Protein AF-A0A927GKN3-F1 (afdb_monomer)

Organism: NCBI:txid2771359

pLDDT: mean 89.86, std 7.92, range [50.91, 98.19]

Nearest PDB structures (foldseek):
  4u3q-assembly1_B  TM=7.555E-01  e=1.073E+00  Treponema pallidum subsp. pallidum str. Nichols
  7b1z-assembly2_B  TM=2.611E-01  e=2.188E+00  Prescottella equi
  1vrt-assembly1_A  TM=1.573E-01  e=4.147E-01  Human immunodeficiency virus 1
  2hnd-assembly1_A  TM=1.585E-01  e=1.011E+00  Human immunodeficiency virus 1
  3t19-assembly1_A  TM=1.725E-01  e=2.188E+00  HIV-1 M:B_HXB2R

Secondary structure (DSSP, 8-state):
---SEEEEEESSS---HHHHHHHHHH-TTEEE-TTTSSEEEE-SSHHHHHHHHHHHHH-TTSPPSEEEEEEETTEEEEEEE--HHHHHHHHHHHHHHHHHS-EEEEETTEEEEE-S-GGGGS-TTPPPGGG-PSPTTSPPSSSS-EEEEEEESSS-EEEEEEETTSEEEEEETTEEEEEEE-HHHHHHHHHHHHT--TT-TTS-SS--TTTEEEEEEEETTEEEEEEEESSS--TTTHHHHHHHHHHHHHHHT--TT---TTEEEEEEE-

Radius of gyration: 21.36 Å; Cα contacts (8 Å, |Δi|>4): 485; chains: 1; bounding box: 48×39×57 Å

Solvent-accessible surface area (backbone atoms only — not comparable to full-atom values): 14897 Å² total; per-residue (Å²): 81,81,56,52,33,39,39,36,26,56,75,70,78,64,48,61,48,67,60,54,49,54,53,49,73,66,37,74,22,38,46,68,37,91,83,82,66,60,34,33,39,38,30,56,20,46,65,51,26,56,50,40,53,50,51,32,70,77,38,76,93,51,81,61,79,18,25,39,38,35,67,40,55,69,33,38,40,37,38,42,56,54,59,59,59,22,45,22,52,50,47,52,52,48,43,52,52,54,74,75,46,58,35,29,36,28,48,73,86,41,77,73,46,70,63,89,55,63,70,72,61,40,53,88,84,53,59,60,58,90,70,46,56,67,69,78,91,51,77,80,62,80,68,65,44,39,36,38,41,38,37,47,66,91,90,41,54,33,42,41,35,42,35,71,88,26,43,36,38,41,37,42,92,86,48,37,38,35,37,32,41,26,76,68,40,37,53,54,47,54,55,36,60,70,57,52,58,64,82,45,85,74,55,46,95,74,44,54,74,81,44,29,33,44,37,40,40,38,35,65,91,48,72,48,54,40,49,34,27,69,89,73,45,48,81,60,48,41,64,47,49,57,51,49,52,54,47,52,56,48,58,75,69,57,55,96,91,64,88,49,90,51,45,75,43,85,42,79,57,131

Structure (mmCIF, N/CA/C/O backbone):
data_AF-A0A927GKN3-F1
#
_entry.id   AF-A0A927GKN3-F1
#
loop_
_atom_site.group_PDB
_atom_site.id
_atom_site.type_symbol
_atom_site.label_atom_id
_atom_site.label_alt_id
_atom_site.label_comp_id
_atom_site.label_asym_id
_atom_site.label_entity_id
_atom_site.label_seq_id
_atom_site.pdbx_PDB_ins_code
_atom_site.Cartn_x
_atom_site.Cartn_y
_atom_site.Cartn_z
_atom_site.occupancy
_atom_site.B_iso_or_equiv
_atom_site.auth_seq_id
_atom_site.auth_comp_id
_atom_site.auth_asym_id
_atom_site.auth_atom_id
_atom_site.pdbx_PDB_model_num
ATOM 1 N N . MET A 1 1 ? -4.814 18.793 14.146 1.00 50.91 1 MET A N 1
ATOM 2 C CA . MET A 1 1 ? -3.981 18.067 15.125 1.00 50.91 1 MET A CA 1
ATOM 3 C C . MET A 1 1 ? -3.767 16.690 14.528 1.00 50.91 1 MET A C 1
ATOM 5 O O . MET A 1 1 ? -4.721 16.179 13.964 1.00 50.91 1 MET A O 1
ATOM 9 N N . LEU A 1 2 ? -2.540 16.178 14.522 1.00 64.25 2 LEU A N 1
ATOM 10 C CA . LEU A 1 2 ? -2.226 14.815 14.087 1.00 64.25 2 LEU A CA 1
ATOM 11 C C . LEU A 1 2 ? -1.935 14.063 15.383 1.00 64.25 2 LEU A C 1
ATOM 13 O O . LEU A 1 2 ? -1.027 14.482 16.095 1.00 64.25 2 LEU A O 1
ATOM 17 N N . PHE A 1 3 ? -2.783 13.105 15.756 1.00 78.50 3 PHE A N 1
ATOM 18 C CA . PHE A 1 3 ? -2.564 12.323 16.971 1.00 78.50 3 PHE A CA 1
ATOM 19 C C . PHE A 1 3 ? -1.599 11.185 16.664 1.00 78.50 3 PHE A C 1
ATOM 21 O O . PHE A 1 3 ? -1.699 10.565 15.607 1.00 78.50 3 PHE A O 1
ATOM 28 N N . GLU A 1 4 ? -0.691 10.891 17.587 1.00 87.00 4 GLU A N 1
ATOM 29 C CA . GLU A 1 4 ? 0.089 9.651 17.536 1.00 87.00 4 GLU A CA 1
ATOM 30 C C . GLU A 1 4 ? -0.700 8.526 18.207 1.00 87.00 4 GLU A C 1
ATOM 32 O O . GLU A 1 4 ? -0.645 7.371 17.788 1.00 87.00 4 GLU A O 1
ATOM 37 N N . THR A 1 5 ? -1.466 8.867 19.248 1.00 94.06 5 THR A N 1
ATOM 38 C CA . THR A 1 5 ? -2.266 7.931 20.033 1.00 94.06 5 THR A CA 1
ATOM 39 C C . THR A 1 5 ? -3.656 8.489 20.330 1.00 94.06 5 THR A C 1
ATOM 41 O O . THR A 1 5 ? -3.813 9.602 20.832 1.00 94.06 5 THR A O 1
ATOM 44 N N . LEU A 1 6 ? -4.680 7.671 20.107 1.00 95.75 6 LEU A N 1
ATOM 45 C CA . LEU A 1 6 ? -6.070 7.950 20.439 1.00 95.75 6 LEU A CA 1
ATOM 46 C C . LEU A 1 6 ? -6.652 6.776 21.231 1.00 95.75 6 LEU A C 1
ATOM 48 O O . LEU A 1 6 ? -6.590 5.626 20.807 1.00 95.75 6 LEU A O 1
ATOM 52 N N . ILE A 1 7 ? -7.243 7.071 22.385 1.00 97.88 7 ILE A N 1
ATOM 53 C CA . ILE A 1 7 ? -7.996 6.101 23.182 1.00 97.88 7 ILE A CA 1
ATOM 54 C C . ILE A 1 7 ? -9.454 6.533 23.206 1.00 97.88 7 ILE A C 1
ATOM 56 O O . ILE A 1 7 ? -9.772 7.622 23.687 1.00 97.88 7 ILE A O 1
ATOM 60 N N . LEU A 1 8 ? -10.330 5.659 22.727 1.00 97.50 8 LEU A N 1
ATOM 61 C CA . LEU A 1 8 ? -11.773 5.840 22.707 1.00 97.50 8 LEU A CA 1
ATOM 62 C C . LEU A 1 8 ? -12.412 4.947 23.762 1.00 97.50 8 LEU A C 1
ATOM 64 O O . LEU A 1 8 ? -12.210 3.738 23.755 1.00 97.50 8 LEU A O 1
ATOM 68 N N . ARG A 1 9 ? -13.201 5.530 24.661 1.00 98.19 9 ARG A N 1
ATOM 69 C CA . ARG A 1 9 ? -13.993 4.789 25.651 1.00 98.19 9 ARG A CA 1
ATOM 70 C C . ARG A 1 9 ? -15.476 5.045 25.426 1.00 98.19 9 ARG A C 1
ATOM 72 O O . ARG A 1 9 ? -15.835 6.206 25.220 1.00 98.19 9 ARG A O 1
ATOM 79 N N . PRO A 1 10 ? -16.344 4.026 25.477 1.00 97.25 10 PRO A N 1
ATOM 80 C CA . PRO A 1 10 ? -17.777 4.259 25.390 1.00 97.25 10 PRO A CA 1
ATOM 81 C C . PRO A 1 10 ? -18.225 5.133 26.569 1.00 97.25 10 PRO A C 1
ATOM 83 O O . PRO A 1 10 ? -17.716 5.024 27.686 1.00 97.25 10 PRO A O 1
ATOM 86 N N . GLN A 1 11 ? -19.179 6.033 26.333 1.00 96.56 11 GLN A N 1
ATOM 87 C CA . GLN A 1 11 ? -19.739 6.872 27.395 1.00 96.56 11 GLN A CA 1
ATOM 88 C C . GLN A 1 11 ? -20.457 6.025 28.459 1.00 96.56 11 GLN A C 1
ATOM 90 O O . GLN A 1 11 ? -20.523 6.411 29.628 1.00 96.56 11 GLN A O 1
ATOM 95 N N . SER A 1 12 ? -21.018 4.889 28.048 1.00 93.75 12 SER A N 1
ATOM 96 C CA . SER A 1 12 ? -21.710 3.945 28.917 1.00 93.75 12 SER A CA 1
ATOM 97 C C . SER A 1 12 ? -21.564 2.522 28.397 1.00 93.75 12 SER A C 1
ATOM 99 O O . SER A 1 12 ? -21.710 2.308 27.200 1.00 93.75 12 SER A O 1
ATOM 101 N N . GLY A 1 13 ? -21.396 1.562 29.307 1.00 93.81 13 GLY A N 1
ATOM 102 C CA . GLY A 1 13 ? -21.270 0.147 28.957 1.00 93.81 13 GLY A CA 1
ATOM 103 C C . GLY A 1 13 ? -19.848 -0.250 28.567 1.00 93.81 13 GLY A C 1
ATOM 104 O O . GLY A 1 13 ? -18.906 0.511 28.783 1.00 93.81 13 GLY A O 1
ATOM 105 N N . ASP A 1 14 ? -19.739 -1.454 28.019 1.00 96.75 14 ASP A N 1
ATOM 106 C CA . ASP A 1 14 ? -18.504 -2.022 27.486 1.00 96.75 14 ASP A CA 1
ATOM 107 C C . ASP A 1 14 ? -18.524 -1.930 25.954 1.00 96.75 14 ASP A C 1
ATOM 109 O O . ASP A 1 14 ? -19.586 -1.861 25.329 1.00 96.75 14 ASP A O 1
ATOM 113 N N . VAL A 1 15 ? -17.345 -1.950 25.345 1.00 96.94 15 VAL A N 1
ATOM 114 C CA . VAL A 1 15 ? -17.169 -2.064 23.899 1.00 96.94 15 VAL A CA 1
ATOM 115 C C . VAL A 1 15 ? -17.705 -3.417 23.435 1.00 96.94 15 VAL A C 1
ATOM 117 O O . VAL A 1 15 ? -17.313 -4.466 23.953 1.00 96.94 15 VAL A O 1
ATOM 120 N N . ASP A 1 16 ? -18.547 -3.408 22.402 1.00 97.06 16 ASP A N 1
ATOM 121 C CA . ASP A 1 16 ? -18.911 -4.621 21.671 1.00 97.06 16 ASP A CA 1
ATOM 122 C C . ASP A 1 16 ? -17.725 -5.070 20.800 1.00 97.06 16 ASP A C 1
ATOM 124 O O . ASP A 1 16 ? -17.616 -4.745 19.615 1.00 97.06 16 ASP A O 1
ATOM 128 N N . VAL A 1 17 ? -16.780 -5.774 21.432 1.00 97.06 17 VAL A N 1
ATOM 129 C CA . VAL A 1 17 ? -15.529 -6.219 20.800 1.00 97.06 17 VAL A CA 1
ATOM 130 C C . VAL A 1 17 ? -15.809 -7.077 19.569 1.00 97.06 17 VAL A C 1
ATOM 132 O O . VAL A 1 17 ? -15.105 -6.949 18.570 1.00 97.06 17 VAL A O 1
ATOM 135 N N . GLU A 1 18 ? -16.833 -7.931 19.618 1.00 96.75 18 GLU A N 1
ATOM 136 C CA . GLU A 1 18 ? -17.197 -8.804 18.501 1.00 96.75 18 GLU A CA 1
ATOM 137 C C . GLU A 1 18 ? -17.693 -7.983 17.310 1.00 96.75 18 GLU A C 1
ATOM 139 O O . GLU A 1 18 ? -17.237 -8.200 16.188 1.00 96.75 18 GLU A O 1
ATOM 144 N N . HIS A 1 19 ? -18.553 -6.990 17.548 1.00 97.12 19 HIS A N 1
ATOM 145 C CA . HIS A 1 19 ? -19.060 -6.123 16.490 1.00 97.12 19 HIS A CA 1
ATOM 146 C C . HIS A 1 19 ? -17.957 -5.286 15.830 1.00 97.12 19 HIS A C 1
ATOM 148 O O . HIS A 1 19 ? -17.883 -5.222 14.601 1.00 97.12 19 HIS A O 1
ATOM 154 N N . VAL A 1 20 ? -17.068 -4.687 16.629 1.00 97.81 20 VAL A N 1
ATOM 155 C CA . VAL A 1 20 ? -15.927 -3.909 16.117 1.00 97.81 20 VAL A CA 1
ATOM 156 C C . VAL A 1 20 ? -14.962 -4.805 15.338 1.00 97.81 20 VAL A C 1
ATOM 158 O O . VAL A 1 20 ? -14.555 -4.450 14.233 1.00 97.81 20 VAL A O 1
ATOM 161 N N . SER A 1 21 ? -14.643 -5.989 15.868 1.00 97.31 21 SER A N 1
ATOM 162 C CA . SER A 1 21 ? -13.763 -6.956 15.196 1.00 97.31 21 SER A CA 1
ATOM 163 C C . SER A 1 21 ? -14.356 -7.430 13.870 1.00 97.31 21 SER A C 1
ATOM 165 O O . SER A 1 21 ? -13.651 -7.472 12.869 1.00 97.31 21 SER A O 1
ATOM 167 N N . ALA A 1 22 ? -15.659 -7.727 13.832 1.00 97.62 22 ALA A N 1
ATOM 168 C CA . ALA A 1 22 ? -16.340 -8.161 12.617 1.00 97.62 22 ALA A CA 1
ATOM 169 C C . ALA A 1 22 ? -16.347 -7.079 11.527 1.00 97.62 22 ALA A C 1
ATOM 171 O O . ALA A 1 22 ? -16.240 -7.403 10.345 1.00 97.62 22 ALA A O 1
ATOM 172 N N . TRP A 1 23 ? -16.461 -5.802 11.908 1.00 97.88 23 TRP A N 1
ATOM 173 C CA . TRP A 1 23 ? -16.333 -4.698 10.961 1.00 97.88 23 TRP A CA 1
ATOM 174 C C . TRP A 1 23 ? -14.909 -4.600 10.407 1.00 97.88 23 TRP A C 1
ATOM 176 O O . TRP A 1 23 ? -14.745 -4.547 9.191 1.00 97.88 23 TRP A O 1
ATOM 186 N N . LEU A 1 24 ? -13.892 -4.652 11.276 1.00 97.94 24 LEU A N 1
ATOM 187 C CA . LEU A 1 24 ? -12.483 -4.616 10.871 1.00 97.94 24 LEU A CA 1
ATOM 188 C C . LEU A 1 24 ? -12.123 -5.793 9.952 1.00 97.94 24 LEU A C 1
ATOM 190 O O . LEU A 1 24 ? -11.492 -5.589 8.920 1.00 97.94 24 LEU A O 1
ATOM 194 N N . ASP A 1 25 ? -12.576 -7.005 10.274 1.00 96.62 25 ASP A N 1
ATOM 195 C CA . ASP A 1 25 ? -12.334 -8.214 9.474 1.00 96.62 25 ASP A CA 1
ATOM 196 C C . ASP A 1 25 ? -13.017 -8.172 8.093 1.00 96.62 25 ASP A C 1
ATOM 198 O O . ASP A 1 25 ? -12.614 -8.894 7.180 1.00 96.62 25 ASP A O 1
ATOM 202 N N . ALA A 1 26 ? -14.051 -7.342 7.918 1.00 96.19 26 ALA A N 1
ATOM 203 C CA . ALA A 1 26 ? -14.750 -7.180 6.645 1.00 96.19 26 ALA A CA 1
ATOM 204 C C . ALA A 1 26 ? -14.072 -6.176 5.696 1.00 96.19 26 ALA A C 1
ATOM 206 O O . ALA A 1 26 ? -14.433 -6.118 4.515 1.00 96.19 26 ALA A O 1
ATOM 207 N N . LEU A 1 27 ? -13.118 -5.375 6.179 1.00 95.44 27 LEU A N 1
ATOM 208 C CA . LEU A 1 27 ? -12.450 -4.366 5.364 1.00 95.44 27 LEU A CA 1
ATOM 209 C C . LEU A 1 27 ? -11.365 -4.993 4.475 1.00 95.44 27 LEU A C 1
ATOM 211 O O . LEU A 1 27 ? -10.480 -5.683 4.978 1.00 95.44 27 LEU A O 1
ATOM 215 N N . PRO A 1 28 ? -11.338 -4.696 3.162 1.00 92.06 28 PRO A N 1
ATOM 216 C CA . PRO A 1 28 ? -10.348 -5.276 2.252 1.00 92.06 28 PRO A CA 1
ATOM 217 C C . PRO A 1 28 ? -8.930 -4.716 2.451 1.00 92.06 28 PRO A C 1
ATOM 219 O O . PRO A 1 28 ? -7.979 -5.260 1.903 1.00 92.06 28 PRO A O 1
ATOM 222 N N . TYR A 1 29 ? -8.785 -3.632 3.212 1.00 93.69 29 TYR A N 1
ATOM 223 C CA . TYR A 1 29 ? -7.521 -2.958 3.518 1.00 93.69 29 TYR A CA 1
ATOM 224 C C . TYR A 1 29 ? -7.105 -3.110 4.991 1.00 93.69 29 TYR A C 1
ATOM 226 O O . TYR A 1 29 ? -6.187 -2.428 5.448 1.00 93.69 29 TYR A O 1
ATOM 234 N N . ALA A 1 30 ? -7.758 -4.008 5.734 1.00 96.69 30 ALA A N 1
ATOM 235 C CA . ALA A 1 30 ? -7.388 -4.344 7.100 1.00 96.69 30 ALA A CA 1
ATOM 236 C C . ALA A 1 30 ? -6.859 -5.780 7.200 1.00 96.69 30 ALA A C 1
ATOM 238 O O . ALA A 1 30 ? -7.315 -6.680 6.496 1.00 96.69 30 ALA A O 1
ATOM 239 N N . PHE A 1 31 ? -5.926 -6.018 8.121 1.00 95.94 31 PHE A N 1
ATOM 240 C CA . PHE A 1 31 ? -5.586 -7.371 8.554 1.00 95.94 31 PHE A CA 1
ATOM 241 C C . PHE A 1 31 ? -5.418 -7.437 10.067 1.00 95.94 31 PHE A C 1
ATOM 243 O O . PHE A 1 31 ? -4.912 -6.510 10.696 1.00 95.94 31 PHE A O 1
ATOM 250 N N . ARG A 1 32 ? -5.815 -8.566 10.654 1.00 97.31 32 ARG A N 1
ATOM 251 C CA . ARG A 1 32 ? -5.529 -8.890 12.053 1.00 97.31 32 ARG A CA 1
ATOM 252 C C . ARG A 1 32 ? -4.058 -9.280 12.204 1.00 97.31 32 ARG A C 1
ATOM 254 O O . ARG A 1 32 ? -3.594 -10.122 11.432 1.00 97.31 32 ARG A O 1
ATOM 261 N N . ASP A 1 33 ? -3.346 -8.691 13.169 1.00 96.00 33 ASP A N 1
ATOM 262 C CA . ASP A 1 33 ? -1.909 -8.915 13.378 1.00 96.00 33 ASP A CA 1
ATOM 263 C C . ASP A 1 33 ? -1.624 -10.422 13.522 1.00 96.00 33 ASP A C 1
ATOM 265 O O . ASP A 1 33 ? -2.113 -11.042 14.472 1.00 96.00 33 ASP A O 1
ATOM 269 N N . PRO A 1 34 ? -0.848 -11.032 12.606 1.00 91.81 34 PRO A N 1
ATOM 270 C CA . PRO A 1 34 ? -0.539 -12.457 12.659 1.00 91.81 34 PRO A CA 1
ATOM 271 C C . PRO A 1 34 ? 0.371 -12.847 13.834 1.00 91.81 34 PRO A C 1
ATOM 273 O O . PRO A 1 34 ? 0.518 -14.042 14.091 1.00 91.81 34 PRO A O 1
ATOM 276 N N . ILE A 1 35 ? 0.986 -11.879 14.527 1.00 91.38 35 ILE A N 1
ATOM 277 C CA . ILE A 1 35 ? 1.918 -12.123 15.634 1.00 91.38 35 ILE A CA 1
ATOM 278 C C . ILE A 1 35 ? 1.227 -11.989 17.000 1.00 91.38 35 ILE A C 1
ATOM 280 O O . ILE A 1 35 ? 1.264 -12.933 17.788 1.00 91.38 35 ILE A O 1
ATOM 284 N N . GLU A 1 36 ? 0.594 -10.845 17.294 1.00 88.62 36 GLU A N 1
ATOM 285 C CA . GLU A 1 36 ? -0.026 -10.573 18.608 1.00 88.62 36 GLU A CA 1
ATOM 286 C C . GLU A 1 36 ? -1.509 -10.983 18.666 1.00 88.62 36 GLU A C 1
ATOM 288 O O . GLU A 1 36 ? -2.008 -11.387 19.716 1.00 88.62 36 GLU A O 1
ATOM 293 N N . GLY A 1 37 ? -2.214 -10.967 17.529 1.00 87.12 37 GLY A N 1
ATOM 294 C CA . GLY A 1 37 ? -3.568 -11.509 17.385 1.00 87.12 37 GLY A CA 1
ATOM 295 C C . GLY A 1 37 ? -4.700 -10.710 18.041 1.00 87.12 37 GLY A C 1
ATOM 296 O O . GLY A 1 37 ? -5.858 -11.074 17.863 1.00 87.12 37 GLY A O 1
ATOM 297 N N . ASP A 1 38 ? -4.436 -9.635 18.774 1.00 89.88 38 ASP A N 1
ATOM 298 C CA . ASP A 1 38 ? -5.438 -8.794 19.458 1.00 89.88 38 ASP A CA 1
ATOM 299 C C . ASP A 1 38 ? -5.577 -7.385 18.857 1.00 89.88 38 ASP A C 1
ATOM 301 O O . ASP A 1 38 ? -6.343 -6.550 19.344 1.00 89.88 38 ASP A O 1
ATOM 305 N N . SER A 1 39 ? -4.845 -7.127 17.776 1.00 96.12 39 SER A N 1
ATOM 306 C CA . SER A 1 39 ? -4.847 -5.856 17.070 1.00 96.12 39 SER A CA 1
ATOM 307 C C . SER A 1 39 ? -4.989 -6.042 15.564 1.00 96.12 39 SER A C 1
ATOM 309 O O . SER A 1 39 ? -4.746 -7.118 15.016 1.00 96.12 39 SER A O 1
ATOM 311 N N . TRP A 1 40 ? -5.421 -4.977 14.903 1.00 97.88 40 TRP A N 1
ATOM 312 C CA . TRP A 1 40 ? -5.586 -4.860 13.465 1.00 97.88 40 TRP A CA 1
ATOM 313 C C . TRP A 1 40 ? -4.676 -3.763 12.940 1.00 97.88 40 TRP A C 1
ATOM 315 O O . TRP A 1 40 ? -4.390 -2.781 13.626 1.00 97.88 40 TRP A O 1
ATOM 325 N N . HIS A 1 41 ? -4.262 -3.931 11.698 1.00 97.06 41 HIS A N 1
ATOM 326 C CA . HIS A 1 41 ? -3.578 -2.921 10.915 1.00 97.06 41 HIS A CA 1
ATOM 327 C C . HIS A 1 41 ? -4.502 -2.465 9.791 1.00 97.06 41 HIS A C 1
ATOM 329 O O . HIS A 1 41 ? -5.029 -3.312 9.068 1.00 97.06 41 HIS A O 1
ATOM 335 N N . LEU A 1 42 ? -4.696 -1.157 9.634 1.00 96.50 42 LEU A N 1
ATOM 336 C CA . LEU A 1 42 ? -5.390 -0.557 8.495 1.00 96.50 42 LEU A CA 1
ATOM 337 C C . LEU A 1 42 ? -4.343 0.056 7.571 1.00 96.50 42 LEU A C 1
ATOM 339 O O . LEU A 1 42 ? -3.576 0.921 7.989 1.00 96.50 42 LEU A O 1
ATOM 343 N N . SER A 1 43 ? -4.322 -0.401 6.323 1.00 93.81 43 SER A N 1
ATOM 344 C CA . SER A 1 43 ? -3.473 0.159 5.268 1.00 93.81 43 SER A CA 1
ATOM 345 C C . SER A 1 43 ? -4.274 1.087 4.367 1.00 93.81 43 SER A C 1
ATOM 347 O O . SER A 1 43 ? -5.495 0.961 4.267 1.00 93.81 43 SER A O 1
ATOM 349 N N . VAL A 1 44 ? -3.583 1.983 3.663 1.00 91.38 44 VAL A N 1
ATOM 350 C CA . VAL A 1 44 ? -4.187 2.886 2.670 1.00 91.38 44 VAL A CA 1
ATOM 351 C C . VAL A 1 44 ? -5.050 2.126 1.655 1.00 91.38 44 VAL A C 1
ATOM 353 O O . VAL A 1 44 ? -6.199 2.509 1.411 1.00 91.38 44 VAL A O 1
ATOM 356 N N . THR A 1 45 ? -4.533 1.018 1.110 1.00 89.12 45 THR A N 1
ATOM 357 C CA . THR A 1 45 ? -5.204 0.216 0.077 1.00 89.12 45 THR A CA 1
ATOM 358 C C . THR A 1 45 ? -5.170 -1.294 0.369 1.00 89.12 45 THR A C 1
ATOM 360 O O . THR A 1 45 ? -4.355 -1.748 1.181 1.00 89.12 45 THR A O 1
ATOM 363 N N . PRO A 1 46 ? -6.023 -2.107 -0.292 1.00 86.62 46 PRO A N 1
ATOM 364 C CA . PRO A 1 46 ? -5.980 -3.570 -0.199 1.00 86.62 46 PRO A CA 1
ATOM 365 C C . PRO A 1 46 ? -4.635 -4.175 -0.608 1.00 86.62 46 PRO A C 1
ATOM 367 O O . PRO A 1 46 ? -4.171 -5.139 0.003 1.00 86.62 46 PRO A O 1
ATOM 370 N N . ARG A 1 47 ? -3.971 -3.593 -1.608 1.00 80.31 47 ARG A N 1
ATOM 371 C CA . ARG A 1 47 ? -2.636 -4.035 -2.004 1.00 80.31 47 ARG A CA 1
ATOM 372 C C . ARG A 1 47 ? -1.592 -3.764 -0.926 1.00 80.31 47 ARG A C 1
ATOM 374 O O . ARG A 1 47 ? -0.831 -4.663 -0.573 1.00 80.31 47 ARG A O 1
ATOM 381 N N . LEU A 1 48 ? -1.586 -2.556 -0.358 1.00 84.19 48 LEU A N 1
ATOM 382 C CA . LEU A 1 48 ? -0.661 -2.211 0.722 1.00 84.19 48 LEU A CA 1
ATOM 383 C C . LEU A 1 48 ? -0.927 -3.050 1.983 1.00 84.19 48 LEU A C 1
ATOM 385 O O . LEU A 1 48 ? 0.007 -3.423 2.681 1.00 84.19 48 LEU A O 1
ATOM 389 N N . MET A 1 49 ? -2.183 -3.431 2.230 1.00 90.56 49 MET A N 1
ATOM 390 C CA . MET A 1 49 ? -2.555 -4.382 3.283 1.00 90.56 49 MET A CA 1
ATOM 391 C C . MET A 1 49 ? -1.846 -5.729 3.106 1.00 90.56 49 MET A C 1
ATOM 393 O O . MET A 1 49 ? -1.264 -6.238 4.067 1.00 90.56 49 MET A O 1
ATOM 397 N N . ALA A 1 50 ? -1.840 -6.292 1.893 1.00 83.50 50 ALA A N 1
ATOM 398 C CA . ALA A 1 50 ? -1.153 -7.553 1.618 1.00 83.50 50 ALA A CA 1
ATOM 399 C C . ALA A 1 50 ? 0.365 -7.441 1.850 1.00 83.50 50 ALA A C 1
ATOM 401 O O . ALA A 1 50 ? 0.948 -8.322 2.484 1.00 83.50 50 ALA A O 1
ATOM 402 N N . LEU A 1 51 ? 0.975 -6.338 1.404 1.00 80.38 51 LEU A N 1
ATOM 403 C CA . LEU A 1 51 ? 2.394 -6.031 1.614 1.00 80.38 51 LEU A CA 1
ATOM 404 C C . LEU A 1 51 ? 2.746 -5.907 3.100 1.00 80.38 51 LEU A C 1
ATOM 406 O O . LEU A 1 51 ? 3.579 -6.659 3.603 1.00 80.38 51 LEU A O 1
ATOM 410 N N . ASN A 1 52 ? 2.047 -5.029 3.820 1.00 88.44 52 ASN A N 1
ATOM 411 C CA . ASN A 1 52 ? 2.253 -4.782 5.247 1.00 88.44 52 ASN A CA 1
ATOM 412 C C . ASN A 1 52 ? 2.062 -6.057 6.076 1.00 88.44 52 ASN A C 1
ATOM 414 O O . ASN A 1 52 ? 2.787 -6.299 7.041 1.00 88.44 52 ASN A O 1
ATOM 418 N N . LYS A 1 53 ? 1.110 -6.917 5.698 1.00 89.62 53 LYS A N 1
ATOM 419 C CA . LYS A 1 53 ? 0.908 -8.205 6.366 1.00 89.62 53 LYS A CA 1
ATOM 420 C C . LYS A 1 53 ? 2.118 -9.122 6.210 1.00 89.62 53 LYS A C 1
ATOM 422 O O . LYS A 1 53 ? 2.511 -9.770 7.179 1.00 89.62 53 LYS A O 1
ATOM 427 N N . GLN A 1 54 ? 2.695 -9.199 5.014 1.00 81.06 54 GLN A N 1
ATOM 428 C CA . GLN A 1 54 ? 3.885 -10.014 4.770 1.00 81.06 54 GLN A CA 1
ATOM 429 C C . GLN A 1 54 ? 5.115 -9.437 5.470 1.00 81.06 54 GLN A C 1
ATOM 431 O O . GLN A 1 54 ? 5.840 -10.185 6.124 1.00 81.06 54 GLN A O 1
ATOM 436 N N . GLU A 1 55 ? 5.304 -8.116 5.421 1.00 82.12 55 GLU A N 1
ATOM 437 C CA . GLU A 1 55 ? 6.364 -7.431 6.167 1.00 82.12 55 GLU A CA 1
ATOM 438 C C . GLU A 1 55 ? 6.256 -7.722 7.666 1.00 82.12 55 GLU A C 1
ATOM 440 O O . GLU A 1 55 ? 7.246 -8.074 8.302 1.00 82.12 55 GLU A O 1
ATOM 445 N N . ARG A 1 56 ? 5.043 -7.673 8.229 1.00 90.44 56 ARG A N 1
ATOM 446 C CA . ARG A 1 56 ? 4.795 -7.999 9.637 1.00 90.44 56 ARG A CA 1
ATOM 447 C C . ARG A 1 56 ? 5.171 -9.442 9.992 1.00 90.44 56 ARG A C 1
ATOM 449 O O . ARG A 1 56 ? 5.679 -9.690 11.084 1.00 90.44 56 ARG A O 1
ATOM 456 N N . ILE A 1 57 ? 4.936 -10.395 9.087 1.00 82.38 57 ILE A N 1
ATOM 457 C CA . ILE A 1 57 ? 5.343 -11.800 9.261 1.00 82.38 57 ILE A CA 1
ATOM 458 C C . ILE A 1 57 ? 6.870 -11.934 9.193 1.00 82.38 57 ILE A C 1
ATOM 460 O O . ILE A 1 57 ? 7.455 -12.680 9.980 1.00 82.38 57 ILE A O 1
ATOM 464 N N . ALA A 1 58 ? 7.509 -11.214 8.271 1.00 77.19 58 ALA A N 1
ATOM 465 C CA . ALA A 1 58 ? 8.953 -11.229 8.066 1.00 77.19 58 ALA A CA 1
ATOM 466 C C . ALA A 1 58 ? 9.724 -10.551 9.209 1.00 77.19 58 ALA A C 1
ATOM 468 O O . ALA A 1 58 ? 10.785 -11.033 9.607 1.00 77.19 58 ALA A O 1
ATOM 469 N N . ASN A 1 59 ? 9.156 -9.482 9.775 1.00 84.00 59 ASN A N 1
ATOM 470 C CA . ASN A 1 59 ? 9.748 -8.648 10.819 1.00 84.00 59 ASN A CA 1
ATOM 471 C C . ASN A 1 59 ? 8.859 -8.593 12.084 1.00 84.00 59 ASN A C 1
ATOM 473 O O . ASN A 1 59 ? 8.309 -7.540 12.413 1.00 84.00 59 ASN A O 1
ATOM 477 N N . PRO A 1 60 ? 8.742 -9.684 12.874 1.00 90.00 60 PRO A N 1
ATOM 478 C CA . PRO A 1 60 ? 7.830 -9.738 14.025 1.00 90.00 60 PRO A CA 1
ATOM 479 C C . PRO A 1 60 ? 8.132 -8.749 15.161 1.00 90.00 60 PRO A C 1
ATOM 481 O O . PRO A 1 60 ? 7.318 -8.590 16.071 1.00 90.00 60 PRO A O 1
ATOM 484 N N . SER A 1 61 ? 9.292 -8.092 15.161 1.00 88.12 61 SER A N 1
ATOM 485 C CA . SER A 1 61 ? 9.642 -7.067 16.152 1.00 88.12 61 SER A CA 1
ATOM 486 C C . SER A 1 61 ? 9.109 -5.676 15.816 1.00 88.12 61 SER A C 1
ATOM 488 O O . SER A 1 61 ? 9.129 -4.807 16.686 1.00 88.12 61 SER A O 1
ATOM 490 N N . GLU A 1 62 ? 8.656 -5.448 14.584 1.00 83.75 62 GLU A N 1
ATOM 491 C CA . GLU A 1 62 ? 8.252 -4.128 14.102 1.00 83.75 62 GLU A CA 1
ATOM 492 C C . GLU A 1 62 ? 6.834 -4.166 13.523 1.00 83.75 62 GLU A C 1
ATOM 494 O O . GLU A 1 62 ? 6.395 -5.162 12.944 1.00 83.75 62 GLU A O 1
ATOM 499 N N . PHE A 1 63 ? 6.089 -3.083 13.745 1.00 87.25 63 PHE A N 1
ATOM 500 C CA . PHE A 1 63 ? 4.802 -2.865 13.092 1.00 87.25 63 PHE A CA 1
ATOM 501 C C . PHE A 1 63 ? 5.035 -2.055 11.811 1.00 87.25 63 PHE A C 1
ATOM 503 O O . PHE A 1 63 ? 5.757 -1.053 11.888 1.00 87.25 63 PHE A O 1
ATOM 510 N N . PRO A 1 64 ? 4.418 -2.440 10.678 1.00 88.25 64 PRO A N 1
ATOM 511 C CA . PRO A 1 64 ? 4.484 -1.660 9.449 1.00 88.25 64 PRO A CA 1
ATOM 512 C C . PRO A 1 64 ? 3.928 -0.240 9.655 1.00 88.25 64 PRO A C 1
ATOM 514 O O . PRO A 1 64 ? 3.113 -0.028 10.564 1.00 88.25 64 PRO A O 1
ATOM 517 N N . PRO A 1 65 ? 4.311 0.733 8.812 1.00 86.62 65 PRO A N 1
ATOM 518 C CA . PRO A 1 65 ? 3.651 2.035 8.755 1.00 86.62 65 PRO A CA 1
ATOM 519 C C . PRO A 1 65 ? 2.139 1.902 8.521 1.00 86.62 65 PRO A C 1
ATOM 521 O O . PRO A 1 65 ? 1.688 1.014 7.790 1.00 86.62 65 PRO A O 1
ATOM 524 N N . GLY A 1 66 ? 1.355 2.763 9.172 1.00 91.44 66 GLY A N 1
ATOM 525 C CA . GLY A 1 66 ? -0.103 2.786 9.044 1.00 91.44 66 GLY A CA 1
ATOM 526 C C . GLY A 1 66 ? -0.844 3.019 10.359 1.00 91.44 66 GLY A C 1
ATOM 527 O O . GLY A 1 66 ? -0.314 3.607 11.312 1.00 91.44 66 GLY A O 1
ATOM 528 N N . ILE A 1 67 ? -2.100 2.565 10.401 1.00 96.06 67 ILE A N 1
ATOM 529 C CA . ILE A 1 67 ? -2.969 2.688 11.577 1.00 96.06 67 ILE A CA 1
ATOM 530 C C . ILE A 1 67 ? -3.087 1.343 12.279 1.00 96.06 67 ILE A C 1
ATOM 532 O O . ILE A 1 67 ? -3.656 0.391 11.746 1.00 96.06 67 ILE A O 1
ATOM 536 N N . ARG A 1 68 ? -2.626 1.293 13.526 1.00 96.38 68 ARG A N 1
ATOM 537 C CA . ARG A 1 68 ? -2.836 0.150 14.410 1.00 96.38 68 ARG A CA 1
ATOM 538 C C . ARG A 1 68 ? -4.072 0.382 15.267 1.00 96.38 68 ARG A C 1
ATOM 540 O O . ARG A 1 68 ? -4.190 1.416 15.919 1.00 96.38 68 ARG A O 1
ATOM 547 N N . VAL A 1 69 ? -4.945 -0.614 15.331 1.00 97.81 69 VAL A N 1
ATOM 548 C CA . VAL A 1 69 ? -6.154 -0.623 16.156 1.00 97.81 69 VAL A CA 1
ATOM 549 C C . VAL A 1 69 ? -6.096 -1.803 17.118 1.00 97.81 69 VAL A C 1
ATOM 551 O O . VAL A 1 69 ? -5.943 -2.937 16.685 1.00 97.81 69 VAL A O 1
ATOM 554 N N . ALA A 1 70 ? -6.247 -1.568 18.417 1.00 97.56 70 ALA A N 1
ATOM 555 C CA . ALA A 1 70 ? -6.458 -2.622 19.406 1.00 97.56 70 ALA A CA 1
ATOM 556 C C . ALA A 1 70 ? -7.825 -2.426 20.067 1.00 97.56 70 ALA A C 1
ATOM 558 O O . ALA A 1 70 ? -8.189 -1.311 20.446 1.00 97.56 70 ALA A O 1
ATOM 559 N N . VAL A 1 71 ? -8.591 -3.507 20.183 1.00 97.56 71 VAL A N 1
ATOM 560 C CA . VAL A 1 71 ? -9.972 -3.472 20.677 1.00 97.56 71 VAL A CA 1
ATOM 561 C C . VAL A 1 71 ? -10.034 -4.234 21.994 1.00 97.56 71 VAL A C 1
ATOM 563 O O . VAL A 1 71 ? -9.826 -5.445 22.031 1.00 97.56 71 VAL A O 1
ATOM 566 N N . ALA A 1 72 ? -10.325 -3.524 23.078 1.00 96.75 72 ALA A N 1
ATOM 567 C CA . ALA A 1 72 ? -10.493 -4.080 24.413 1.00 96.75 72 ALA A CA 1
ATOM 568 C C . ALA A 1 72 ? -11.937 -3.868 24.904 1.00 96.75 72 ALA A C 1
ATOM 570 O O . ALA A 1 72 ? -12.630 -2.985 24.398 1.00 96.75 72 ALA A O 1
ATOM 571 N N . PRO A 1 73 ? -12.408 -4.632 25.909 1.00 97.50 73 PRO A N 1
ATOM 572 C CA . PRO A 1 73 ? -13.766 -4.480 26.434 1.00 97.50 73 PRO A CA 1
ATOM 573 C C . PRO A 1 73 ? -14.090 -3.082 26.976 1.00 97.50 73 PRO A C 1
ATOM 575 O O . PRO A 1 73 ? -15.246 -2.688 26.982 1.00 97.50 73 PRO A O 1
ATOM 578 N N . ASP A 1 74 ? -13.102 -2.317 27.434 1.00 97.44 74 ASP A N 1
ATOM 579 C CA . ASP A 1 74 ? -13.305 -0.996 28.039 1.00 97.44 74 ASP A CA 1
ATOM 580 C C . ASP A 1 74 ? -12.869 0.171 27.138 1.00 97.44 74 ASP A C 1
ATOM 582 O O . ASP A 1 74 ? -13.167 1.328 27.445 1.00 97.44 74 ASP A O 1
ATOM 586 N N . HIS A 1 75 ? -12.149 -0.100 26.045 1.00 98.06 75 HIS A N 1
ATOM 587 C CA . HIS A 1 75 ? -11.659 0.935 25.141 1.00 98.06 75 HIS A CA 1
ATOM 588 C C . HIS A 1 75 ? -11.249 0.401 23.764 1.00 98.06 75 HIS A C 1
ATOM 590 O O . HIS A 1 75 ? -10.909 -0.765 23.588 1.00 98.06 75 HIS A O 1
ATOM 596 N N . VAL A 1 76 ? -11.193 1.306 22.793 1.00 98.06 76 VAL A N 1
ATOM 597 C CA . VAL A 1 76 ? -10.496 1.113 21.522 1.00 98.06 76 VAL A CA 1
ATOM 598 C C . VAL A 1 76 ? -9.253 1.993 21.534 1.00 98.06 76 VAL A C 1
ATOM 600 O O . VAL A 1 76 ? -9.332 3.196 21.785 1.00 98.06 76 VAL A O 1
ATOM 603 N N . PHE A 1 77 ? -8.099 1.391 21.290 1.00 97.75 77 PHE A N 1
ATOM 604 C CA . PHE A 1 77 ? -6.820 2.074 21.159 1.00 97.75 77 PHE A CA 1
ATOM 605 C C . PHE A 1 77 ? -6.456 2.183 19.681 1.00 97.75 77 PHE A C 1
ATOM 607 O O . PHE A 1 77 ? -6.518 1.197 18.950 1.00 97.75 77 PHE A O 1
ATOM 614 N N . ILE A 1 78 ? -6.059 3.374 19.250 1.00 96.69 78 ILE A N 1
ATOM 615 C CA . ILE A 1 78 ? -5.619 3.659 17.889 1.00 96.69 78 ILE A CA 1
ATOM 616 C C . ILE A 1 78 ? -4.251 4.326 17.981 1.00 96.69 78 ILE A C 1
ATOM 618 O O . ILE A 1 78 ? -4.110 5.368 18.620 1.00 96.69 78 ILE A O 1
ATOM 622 N N . ALA A 1 79 ? -3.251 3.740 17.334 1.00 94.56 79 ALA A N 1
ATOM 623 C CA . ALA A 1 79 ? -1.946 4.356 17.149 1.00 94.56 79 ALA A CA 1
ATOM 624 C C . ALA A 1 79 ? -1.729 4.645 15.667 1.00 94.56 79 ALA A C 1
ATOM 626 O O . ALA A 1 79 ? -1.942 3.775 14.821 1.00 94.56 79 ALA A O 1
ATOM 627 N N . ALA A 1 80 ? -1.296 5.864 15.369 1.00 89.31 80 ALA A N 1
ATOM 628 C CA . ALA A 1 80 ? -1.002 6.307 14.020 1.00 89.31 80 ALA A CA 1
ATOM 629 C C . ALA A 1 80 ? 0.495 6.593 13.902 1.00 89.31 80 ALA A C 1
ATOM 631 O O 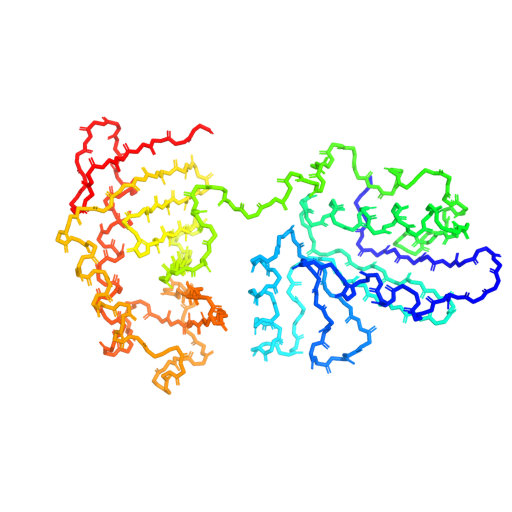. ALA A 1 80 ? 1.024 7.504 14.539 1.00 89.31 80 ALA A O 1
ATOM 632 N N . ARG A 1 81 ? 1.180 5.813 13.065 1.00 79.12 81 ARG A N 1
ATOM 633 C CA . ARG A 1 81 ? 2.547 6.097 12.620 1.00 79.12 81 ARG A CA 1
ATOM 634 C C . ARG A 1 81 ? 2.521 6.145 11.100 1.00 79.12 81 ARG A C 1
ATOM 636 O O . ARG A 1 81 ? 2.877 5.181 10.430 1.00 79.12 81 ARG A O 1
ATOM 643 N N . ALA A 1 82 ? 1.959 7.238 10.611 1.00 74.19 82 ALA A N 1
ATOM 644 C CA . ALA A 1 82 ? 1.191 7.242 9.381 1.00 74.19 82 ALA A CA 1
ATOM 645 C C . ALA A 1 82 ? 1.256 8.613 8.702 1.00 74.19 82 ALA A C 1
ATOM 647 O O . ALA A 1 82 ? 1.395 9.642 9.375 1.00 74.19 82 ALA A O 1
ATOM 648 N N . ASP A 1 83 ? 1.141 8.620 7.380 1.00 84.44 83 ASP A N 1
ATOM 649 C CA . ASP A 1 83 ? 0.971 9.840 6.598 1.00 84.44 83 ASP A CA 1
ATOM 650 C C . ASP A 1 83 ? -0.513 10.265 6.518 1.00 84.44 83 ASP A C 1
ATOM 652 O O . ASP A 1 83 ? -1.368 9.792 7.272 1.00 84.44 83 ASP A O 1
ATOM 656 N N . ALA A 1 84 ? -0.829 11.233 5.653 1.00 85.19 84 ALA A N 1
ATOM 657 C CA . ALA A 1 84 ? -2.195 11.734 5.506 1.00 85.19 84 ALA A CA 1
ATOM 658 C C . ALA A 1 84 ? -3.175 10.673 4.969 1.00 85.19 84 ALA A C 1
ATOM 660 O O . ALA A 1 84 ? -4.352 10.696 5.340 1.00 85.19 84 ALA A O 1
ATOM 661 N N . ASP A 1 85 ? -2.712 9.749 4.134 1.00 87.50 85 ASP A N 1
ATOM 662 C CA . ASP A 1 85 ? -3.554 8.744 3.491 1.00 87.50 85 ASP A CA 1
ATOM 663 C C . ASP A 1 85 ? -3.923 7.654 4.502 1.00 87.50 85 ASP A C 1
ATOM 665 O O . ASP A 1 85 ? -5.093 7.286 4.645 1.00 87.50 85 ASP A O 1
ATOM 669 N N . ASP A 1 86 ? -2.953 7.213 5.300 1.00 90.00 86 ASP A N 1
ATOM 670 C CA . ASP A 1 86 ? -3.191 6.308 6.425 1.00 90.00 86 ASP A CA 1
ATOM 671 C C . ASP A 1 86 ? -4.166 6.919 7.446 1.00 90.00 86 ASP A C 1
ATOM 673 O O . ASP A 1 86 ? -5.109 6.272 7.914 1.00 90.00 86 ASP A O 1
ATOM 677 N N . LEU A 1 87 ? -3.986 8.201 7.782 1.00 91.06 87 LEU A N 1
ATOM 678 C CA . LEU A 1 87 ? -4.863 8.903 8.722 1.00 91.06 87 LEU A CA 1
ATOM 679 C C . LEU A 1 87 ? -6.305 9.005 8.230 1.00 91.06 87 LEU A C 1
ATOM 681 O O . LEU A 1 87 ? -7.217 9.054 9.059 1.00 91.06 87 LEU A O 1
ATOM 685 N N . ALA A 1 88 ? -6.539 9.011 6.918 1.00 92.38 88 ALA A N 1
ATOM 686 C CA . ALA A 1 88 ? -7.889 8.969 6.373 1.00 92.38 88 ALA A CA 1
ATOM 687 C C . ALA A 1 88 ? -8.584 7.635 6.698 1.00 92.38 88 ALA A C 1
ATOM 689 O O . ALA A 1 88 ? -9.761 7.643 7.062 1.00 92.38 88 ALA A O 1
ATOM 690 N N . ARG A 1 89 ? -7.857 6.506 6.687 1.00 93.56 89 ARG A N 1
ATOM 691 C CA . ARG A 1 89 ? -8.375 5.199 7.143 1.00 93.56 89 ARG A CA 1
ATOM 692 C C . ARG A 1 89 ? -8.652 5.172 8.639 1.00 93.56 89 ARG A C 1
ATOM 694 O O . ARG A 1 89 ? -9.682 4.658 9.071 1.00 93.56 89 ARG A O 1
ATOM 701 N N . GLY A 1 90 ? -7.768 5.776 9.432 1.00 94.25 90 GLY A N 1
ATOM 702 C CA . GLY A 1 90 ? -8.000 5.956 10.865 1.00 94.25 90 GLY A CA 1
ATOM 703 C C . GLY A 1 90 ? -9.264 6.775 11.139 1.00 94.25 90 GLY A C 1
ATOM 704 O O . GLY A 1 90 ? -10.097 6.374 11.951 1.00 94.25 90 GLY A O 1
ATOM 705 N N . LEU A 1 91 ? -9.451 7.889 10.425 1.00 93.81 91 LEU A N 1
ATOM 706 C CA . LEU A 1 91 ? -10.636 8.737 10.557 1.00 93.81 91 LEU A CA 1
ATOM 707 C C . LEU A 1 91 ? -11.918 8.016 10.120 1.00 93.81 91 LEU A C 1
ATOM 709 O O . LEU A 1 91 ? -12.924 8.139 10.814 1.00 93.81 91 LEU A O 1
ATOM 713 N N . GLU A 1 92 ? -11.887 7.251 9.027 1.00 95.44 92 GLU A N 1
ATOM 714 C CA . GLU A 1 92 ? -13.010 6.418 8.572 1.00 95.44 92 GLU A CA 1
ATOM 715 C C . GLU A 1 92 ? -13.491 5.477 9.688 1.00 95.44 92 GLU A C 1
ATOM 717 O O . GLU A 1 92 ? -14.685 5.420 9.997 1.00 95.44 92 GLU A O 1
ATOM 722 N N . PHE A 1 93 ? -12.559 4.799 10.361 1.00 96.75 93 PHE A N 1
ATOM 723 C CA . PHE A 1 93 ? -12.884 3.922 11.482 1.00 96.75 93 PHE A CA 1
ATOM 724 C C . PHE A 1 93 ? -13.476 4.683 12.677 1.00 96.75 93 PHE A C 1
ATOM 726 O O . PHE A 1 93 ? -14.489 4.265 13.242 1.00 96.75 93 PHE A O 1
ATOM 733 N N . VAL A 1 94 ? -12.900 5.829 13.050 1.00 95.88 94 VAL A N 1
ATOM 734 C CA . VAL A 1 94 ? -13.433 6.644 14.156 1.00 95.88 94 VAL A CA 1
ATOM 735 C C . VAL A 1 94 ? -14.825 7.189 13.828 1.00 95.88 94 VAL A C 1
ATOM 737 O O . VAL A 1 94 ? -15.702 7.197 14.692 1.00 95.88 94 VAL A O 1
ATOM 740 N N . GLN A 1 95 ? -15.061 7.612 12.584 1.00 95.50 95 GLN A N 1
ATOM 741 C CA . GLN A 1 95 ? -16.381 8.033 12.115 1.00 95.50 95 GLN A CA 1
ATOM 742 C C . GLN A 1 95 ? -17.397 6.898 12.221 1.00 95.50 95 GLN A C 1
ATOM 744 O O . GLN A 1 95 ? -18.509 7.128 12.697 1.00 95.50 95 GLN A O 1
ATOM 749 N N . TRP A 1 96 ? -17.014 5.677 11.844 1.00 97.19 96 TRP A N 1
ATOM 750 C CA . TRP A 1 96 ? -17.864 4.505 12.015 1.00 97.19 96 TRP A CA 1
ATOM 751 C C . TRP A 1 96 ? -18.185 4.239 13.495 1.00 97.19 96 TRP A C 1
ATOM 753 O O . TRP A 1 96 ? -19.355 4.059 13.831 1.00 97.19 96 TRP A O 1
ATOM 763 N N . LEU A 1 97 ? -17.202 4.297 14.402 1.00 96.75 97 LEU A N 1
ATOM 764 C CA . LEU A 1 97 ? -17.441 4.119 15.843 1.00 96.75 97 LEU A CA 1
ATOM 765 C C . LEU A 1 97 ? -18.427 5.160 16.396 1.00 96.75 97 LEU A C 1
ATOM 767 O O . LEU A 1 97 ? -19.398 4.803 17.066 1.00 96.75 97 LEU A O 1
ATOM 771 N N . VAL A 1 98 ? -18.209 6.441 16.087 1.00 95.25 98 VAL A N 1
ATOM 772 C CA . VAL A 1 98 ? -19.039 7.560 16.572 1.00 95.25 98 VAL A CA 1
ATOM 773 C C . VAL A 1 98 ? -2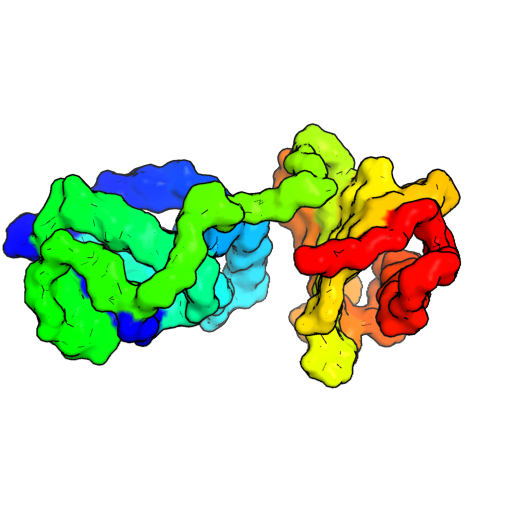0.436 7.571 15.943 1.00 95.25 98 VAL A C 1
ATOM 775 O O . VAL A 1 98 ? -21.383 8.068 16.548 1.00 95.25 98 VAL A O 1
ATOM 778 N N . ALA A 1 99 ? -20.605 6.989 14.755 1.00 95.31 99 ALA A N 1
ATOM 779 C CA . ALA A 1 99 ? -21.924 6.809 14.153 1.00 95.31 99 ALA A CA 1
ATOM 780 C C . ALA A 1 99 ? -22.776 5.750 14.878 1.00 95.31 99 ALA A C 1
ATOM 782 O O . ALA A 1 99 ? -24.004 5.812 14.802 1.00 95.31 99 ALA A O 1
ATOM 783 N N . ASN A 1 100 ? -22.144 4.792 15.565 1.00 94.06 100 ASN A N 1
ATOM 784 C CA . ASN A 1 100 ? -22.829 3.678 16.223 1.00 94.06 100 ASN A CA 1
ATOM 785 C C . ASN A 1 100 ? -22.996 3.867 17.739 1.00 94.06 100 ASN A C 1
ATOM 787 O O . ASN A 1 100 ? -23.919 3.287 18.308 1.00 94.06 100 ASN A O 1
ATOM 791 N N . ASP A 1 101 ? -22.161 4.681 18.394 1.00 95.06 101 ASP A N 1
ATOM 792 C CA . ASP A 1 101 ? -22.281 4.969 19.830 1.00 95.06 101 ASP A CA 1
ATOM 793 C C . ASP A 1 101 ? -21.631 6.312 20.226 1.00 95.06 101 ASP A C 1
ATOM 795 O O . ASP A 1 101 ? -21.040 7.024 19.413 1.00 95.06 101 ASP A O 1
ATOM 799 N N . ARG A 1 102 ? -21.738 6.686 21.502 1.00 95.94 102 ARG A N 1
ATOM 800 C CA . ARG A 1 102 ? -21.134 7.878 22.096 1.00 95.94 102 ARG A CA 1
ATOM 801 C C . ARG A 1 102 ? -19.788 7.541 22.720 1.00 95.94 102 ARG A C 1
ATOM 803 O O . ARG A 1 102 ? -19.718 6.764 23.670 1.00 95.94 102 ARG A O 1
ATOM 810 N N . TRP A 1 103 ? -18.739 8.217 22.261 1.00 97.50 103 TRP A N 1
ATOM 811 C CA . TRP A 1 103 ? -17.363 7.938 22.672 1.00 97.50 103 TRP A CA 1
ATOM 812 C C . TRP A 1 103 ? -16.699 9.136 23.345 1.00 97.50 103 TRP A C 1
ATOM 814 O O . TRP A 1 103 ? -16.796 10.273 22.885 1.00 97.50 103 TRP A O 1
ATOM 824 N N . MET A 1 104 ? -16.001 8.856 24.438 1.00 97.44 104 MET A N 1
ATOM 825 C CA . MET A 1 104 ? -15.063 9.745 25.111 1.00 97.44 104 MET A CA 1
ATOM 826 C 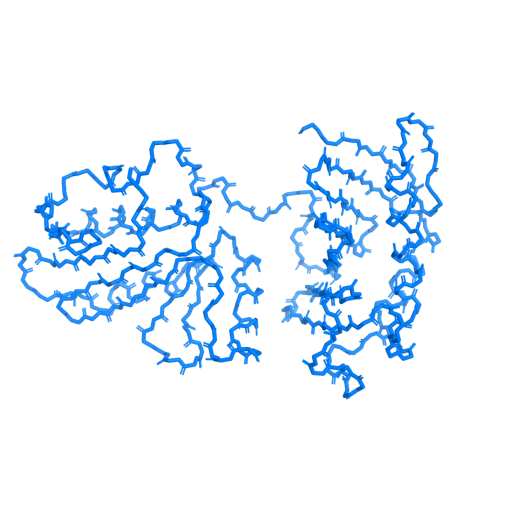C . MET A 1 104 ? -13.669 9.520 24.534 1.00 97.44 104 MET A C 1
ATOM 828 O O . MET A 1 104 ? -13.277 8.370 24.331 1.00 97.44 104 MET A O 1
ATOM 832 N N . ALA A 1 105 ? -12.908 10.588 24.317 1.00 96.69 105 ALA A N 1
ATOM 833 C CA . ALA A 1 105 ? -11.583 10.499 23.721 1.00 96.69 105 ALA A CA 1
ATOM 834 C C . ALA A 1 105 ? -10.472 11.040 24.611 1.00 96.69 105 ALA A C 1
ATOM 836 O O . ALA A 1 105 ? -10.579 12.089 25.243 1.00 96.69 105 ALA A O 1
ATOM 837 N N . THR A 1 106 ? -9.352 10.330 24.582 1.00 96.88 106 THR A N 1
ATOM 838 C CA . THR A 1 106 ? -8.058 10.797 25.067 1.00 96.88 106 THR A CA 1
ATOM 839 C C . THR A 1 106 ? -7.088 10.811 23.892 1.00 96.88 106 THR A C 1
ATOM 841 O O . THR A 1 106 ? -6.830 9.761 23.309 1.00 96.88 106 THR A O 1
ATOM 844 N N . VAL A 1 107 ? -6.561 11.984 23.550 1.00 94.25 107 VAL A N 1
ATOM 845 C CA . VAL A 1 107 ? -5.612 12.197 22.446 1.00 94.25 107 VAL A CA 1
ATOM 846 C C . VAL A 1 107 ? -4.245 12.501 23.035 1.00 94.25 107 VAL A C 1
ATOM 848 O O . VAL A 1 107 ? -4.116 13.457 23.796 1.00 94.25 107 VAL A O 1
ATOM 851 N N . ASP A 1 108 ? -3.243 11.678 22.730 1.00 93.50 108 ASP A N 1
ATOM 852 C CA . ASP A 1 108 ? -1.862 11.831 23.215 1.00 93.50 108 ASP A CA 1
ATOM 853 C C . ASP A 1 108 ? -1.785 12.053 24.744 1.00 93.50 108 ASP A C 1
ATOM 855 O O . ASP A 1 108 ? -1.010 12.855 25.265 1.00 93.50 108 ASP A O 1
ATOM 859 N N . GLY A 1 109 ? -2.656 11.355 25.485 1.00 93.94 109 GLY A N 1
ATOM 860 C CA . GLY A 1 109 ? -2.772 11.454 26.945 1.00 93.94 109 GLY A CA 1
ATOM 861 C C . GLY A 1 109 ? -3.643 12.606 27.470 1.00 93.94 109 GLY A C 1
ATOM 862 O O . GLY A 1 109 ? -3.824 12.715 28.683 1.00 93.94 109 GLY A O 1
ATOM 863 N N . VAL A 1 110 ? -4.217 13.440 26.600 1.00 94.44 110 VAL A N 1
ATOM 864 C CA . VAL A 1 110 ? -5.104 14.556 26.962 1.00 94.44 110 VAL A CA 1
ATOM 865 C C . VAL A 1 110 ? -6.567 14.166 26.760 1.00 94.44 110 VAL A C 1
ATOM 867 O O . VAL A 1 110 ? -6.987 13.856 25.648 1.00 94.44 110 VAL A O 1
ATOM 870 N N . ASP A 1 111 ? -7.359 14.205 27.831 1.00 95.38 111 ASP A N 1
ATOM 871 C CA . ASP A 1 111 ? -8.813 14.017 27.757 1.00 95.38 111 ASP A CA 1
ATOM 872 C C . ASP A 1 111 ? -9.467 15.221 27.062 1.00 95.38 111 ASP A C 1
ATOM 874 O O . ASP A 1 111 ? -9.343 16.363 27.515 1.00 95.38 111 ASP A O 1
ATOM 878 N N . ILE A 1 112 ? -10.151 14.961 25.949 1.00 94.00 112 ILE A N 1
ATOM 879 C CA . ILE A 1 112 ? -10.871 15.968 25.158 1.00 94.00 112 ILE A CA 1
ATOM 880 C C . ILE A 1 112 ? -12.392 15.847 25.305 1.00 94.00 112 ILE A C 1
ATOM 882 O O . ILE A 1 112 ? -13.137 16.623 24.704 1.00 94.00 112 ILE A O 1
ATOM 886 N N . GLY A 1 113 ? -12.858 14.918 26.139 1.00 94.75 113 GLY A N 1
ATOM 887 C CA . GLY A 1 113 ? -14.264 14.698 26.416 1.00 94.75 113 GLY A CA 1
ATOM 888 C C . GLY A 1 113 ? -14.972 13.888 25.334 1.00 94.75 113 GLY A C 1
ATOM 889 O O . GLY A 1 113 ? -14.390 13.035 24.665 1.00 94.75 113 GLY A O 1
ATOM 890 N N . LEU A 1 114 ? -16.273 14.139 25.204 1.00 95.94 114 LEU A N 1
ATOM 891 C CA . LEU A 1 114 ? -17.121 13.463 24.233 1.00 95.94 114 LEU A CA 1
ATOM 892 C C . LEU A 1 114 ? -16.794 13.930 22.809 1.00 95.94 114 LEU A C 1
ATOM 894 O O . LEU A 1 114 ? -16.752 15.133 22.551 1.00 95.94 114 LEU A O 1
ATOM 898 N N . ILE A 1 115 ? -16.671 12.986 21.880 1.00 93.44 115 ILE A N 1
ATOM 899 C CA . ILE A 1 115 ? -16.554 13.282 20.452 1.00 93.44 115 ILE A CA 1
ATOM 900 C C . ILE A 1 115 ? -17.947 13.525 19.871 1.00 93.44 115 ILE A C 1
ATOM 902 O O . ILE A 1 115 ? -18.773 12.617 19.791 1.00 93.44 115 ILE A O 1
ATOM 906 N N . ASP A 1 116 ? -18.197 14.764 19.464 1.00 88.19 116 ASP A N 1
ATOM 907 C CA . ASP A 1 116 ? -19.384 15.184 18.717 1.00 88.19 116 ASP A CA 1
ATOM 908 C C . ASP A 1 116 ? -19.132 15.269 17.204 1.00 88.19 116 ASP A C 1
ATOM 910 O O . ASP A 1 116 ? -20.039 15.030 16.410 1.00 88.19 116 ASP A O 1
ATOM 914 N N . ASP A 1 117 ? -17.894 15.570 16.815 1.00 90.25 117 ASP A N 1
ATOM 915 C CA . ASP A 1 117 ? -17.426 15.616 15.434 1.00 90.25 117 ASP A CA 1
ATOM 916 C C . ASP A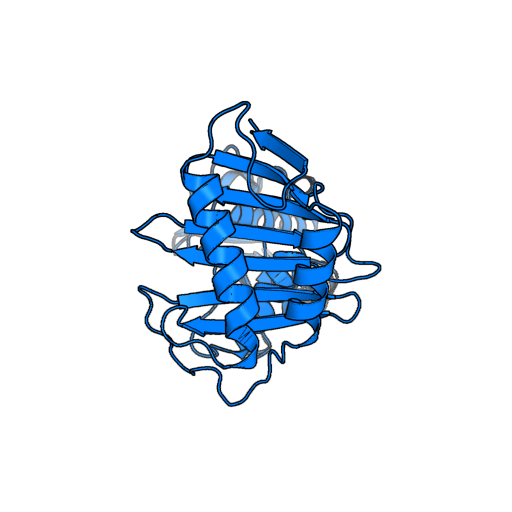 1 117 ? -16.052 14.922 15.319 1.00 90.25 117 ASP A C 1
ATOM 918 O O . ASP A 1 117 ? -15.038 15.489 15.749 1.00 90.25 117 ASP A O 1
ATOM 922 N N . PRO A 1 118 ? -15.992 13.709 14.733 1.00 89.62 118 PRO A N 1
ATOM 923 C CA . PRO A 1 118 ? -14.746 12.973 14.515 1.00 89.62 118 PRO A CA 1
ATOM 924 C C . PRO A 1 118 ? -13.688 13.761 13.741 1.00 89.62 118 PRO A C 1
ATOM 926 O O . PRO A 1 118 ? -12.495 13.600 13.994 1.00 89.62 118 PRO A O 1
ATOM 929 N N . CYS A 1 119 ? -14.094 14.658 12.835 1.00 86.25 119 CYS A N 1
ATOM 930 C CA . CYS A 1 119 ? -13.168 15.429 12.006 1.00 86.25 119 CYS A CA 1
ATOM 931 C C . CYS A 1 119 ? -12.287 16.379 12.829 1.00 86.25 119 CYS A C 1
ATOM 933 O O . CYS A 1 119 ? -11.237 16.806 12.357 1.00 86.25 119 CYS A O 1
ATOM 935 N N . ARG A 1 120 ? -12.667 16.687 14.077 1.00 86.50 120 ARG A N 1
ATOM 936 C CA . ARG A 1 120 ? -11.862 17.508 14.997 1.00 86.50 120 ARG A CA 1
ATOM 937 C C . ARG A 1 120 ? -10.596 16.800 15.484 1.00 86.50 120 ARG A C 1
ATOM 939 O O . ARG A 1 120 ? -9.686 17.476 15.964 1.00 86.50 120 ARG A O 1
ATOM 946 N N . LEU A 1 121 ? -10.543 15.471 15.375 1.00 85.50 121 LEU A N 1
ATOM 947 C CA . LEU A 1 121 ? -9.407 14.645 15.795 1.00 85.50 121 LEU A CA 1
ATOM 948 C C . LEU A 1 121 ? -8.287 14.623 14.752 1.00 85.50 121 LEU A C 1
ATOM 950 O O . LEU A 1 121 ? -7.146 14.336 15.095 1.00 85.50 121 LEU A O 1
ATOM 954 N N . SER A 1 122 ? -8.599 14.973 13.506 1.00 80.69 122 SER A N 1
ATOM 955 C CA . SER A 1 122 ? -7.680 14.886 12.375 1.00 80.69 122 SER A CA 1
ATOM 956 C C . SER A 1 122 ? -7.291 16.272 11.849 1.00 80.69 122 SER A C 1
ATOM 958 O O . SER A 1 122 ? -7.975 17.270 12.103 1.00 80.69 122 SER A O 1
ATOM 960 N N . PRO A 1 123 ? -6.164 16.404 11.128 1.00 76.88 123 PRO A N 1
ATOM 961 C CA . PRO A 1 123 ? -5.888 17.624 10.381 1.00 76.88 123 PRO A CA 1
ATOM 962 C C . PRO A 1 123 ? -6.949 17.830 9.287 1.00 76.88 123 PRO A C 1
ATOM 964 O O . PRO A 1 123 ? -7.515 16.882 8.749 1.00 76.88 123 PRO A O 1
ATOM 967 N N . SER A 1 124 ? -7.235 19.088 8.952 1.00 78.75 124 SER A N 1
ATOM 968 C CA . SER A 1 124 ? -8.137 19.413 7.845 1.00 78.75 124 SER A CA 1
ATOM 969 C C . SER A 1 124 ? -7.519 19.012 6.506 1.00 78.75 124 SER A C 1
ATOM 971 O O . SER A 1 124 ? -6.338 19.281 6.293 1.00 78.75 124 SER A O 1
ATOM 973 N N . GLY A 1 125 ? -8.332 18.489 5.585 1.00 80.25 125 GLY A N 1
ATOM 974 C CA . GLY A 1 125 ? -7.899 18.197 4.214 1.00 80.25 125 GLY A CA 1
ATOM 975 C C . GLY A 1 125 ? -7.273 16.817 4.021 1.00 80.25 125 GLY A C 1
ATOM 976 O O . GLY A 1 125 ? -6.486 16.655 3.096 1.00 80.25 125 GLY A O 1
ATOM 977 N N . LEU A 1 126 ? -7.613 15.844 4.873 1.00 87.06 126 LEU A N 1
ATOM 978 C CA . LEU A 1 126 ? -7.337 14.439 4.570 1.00 87.06 126 LEU A CA 1
ATOM 979 C C . LEU A 1 126 ? -8.027 14.031 3.253 1.00 87.06 126 LEU A C 1
ATOM 981 O O . LEU A 1 126 ? -9.106 14.561 2.952 1.00 87.06 126 LEU A O 1
ATOM 985 N N . PRO A 1 127 ? -7.429 13.112 2.477 1.00 87.81 127 PRO A N 1
ATOM 986 C CA . PRO A 1 127 ? -8.071 12.566 1.289 1.00 87.81 127 PRO A CA 1
ATOM 987 C C . PRO A 1 127 ? -9.361 11.822 1.653 1.00 87.81 127 PRO A C 1
ATOM 989 O O . PRO A 1 127 ? -9.547 11.362 2.780 1.00 87.81 127 PRO A O 1
ATOM 992 N N . ASP A 1 128 ? -10.261 11.694 0.679 1.00 87.12 128 ASP A N 1
ATOM 993 C CA . ASP A 1 128 ? -11.448 10.850 0.816 1.00 87.12 128 ASP A CA 1
ATOM 994 C C . ASP A 1 128 ? -11.014 9.371 0.855 1.00 87.12 128 ASP A C 1
ATOM 996 O O . ASP A 1 128 ? -10.406 8.916 -0.120 1.00 87.12 128 ASP A O 1
ATOM 1000 N N . PRO A 1 129 ? -11.330 8.591 1.908 1.00 86.69 129 PRO A N 1
ATOM 1001 C CA . PRO A 1 129 ? -11.002 7.166 1.969 1.00 86.69 129 PRO A CA 1
ATOM 1002 C C . PRO A 1 129 ? -11.514 6.355 0.771 1.00 86.69 129 PRO A C 1
ATOM 1004 O O . PRO A 1 129 ? -10.886 5.372 0.376 1.00 86.69 129 PRO A O 1
ATOM 1007 N N . ALA A 1 130 ? -12.623 6.769 0.145 1.00 84.50 130 ALA A N 1
ATOM 1008 C CA . ALA A 1 130 ? -13.141 6.123 -1.061 1.00 84.50 130 ALA A CA 1
ATOM 1009 C C . ALA A 1 130 ? -12.264 6.364 -2.305 1.00 84.50 130 ALA A C 1
ATOM 1011 O O . ALA A 1 130 ? -12.364 5.620 -3.279 1.00 84.50 130 ALA A O 1
ATOM 1012 N N . SER A 1 131 ? -11.408 7.390 -2.277 1.00 83.69 131 SER A N 1
ATOM 1013 C CA . SER A 1 131 ? -10.432 7.690 -3.330 1.00 83.69 131 SER A CA 1
ATOM 1014 C C . SER A 1 131 ? -9.100 6.955 -3.153 1.00 83.69 131 SER A C 1
ATOM 1016 O O . SER A 1 131 ? -8.340 6.846 -4.112 1.00 83.69 131 SER A O 1
ATOM 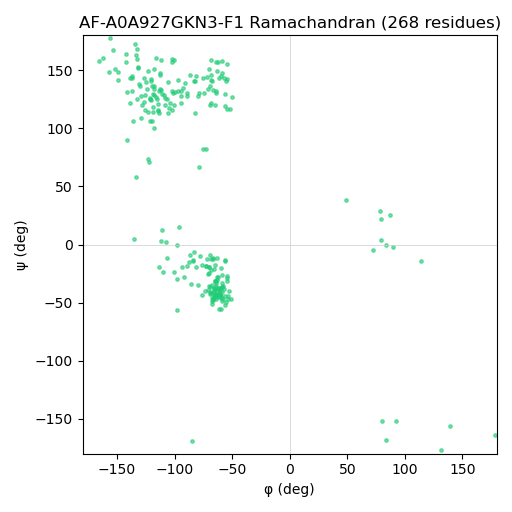1018 N N . LEU A 1 132 ? -8.849 6.395 -1.962 1.00 83.44 132 LEU A N 1
ATOM 1019 C CA . LEU A 1 132 ? -7.677 5.577 -1.641 1.00 83.44 132 LEU A CA 1
ATOM 1020 C C . LEU A 1 132 ? -7.861 4.154 -2.189 1.00 83.44 132 LEU A C 1
ATOM 1022 O O . LEU A 1 132 ? -8.065 3.190 -1.449 1.00 83.44 132 LEU A O 1
ATOM 1026 N N . ILE A 1 133 ? -7.879 4.034 -3.511 1.00 76.38 133 ILE A N 1
ATOM 1027 C CA . ILE A 1 133 ? -7.958 2.757 -4.224 1.00 76.38 133 ILE A CA 1
ATOM 1028 C C . ILE A 1 133 ? -6.584 2.362 -4.758 1.00 76.38 133 ILE A C 1
ATOM 1030 O O . ILE A 1 133 ? -5.710 3.210 -4.934 1.00 76.38 133 ILE A O 1
ATOM 1034 N N . ASP A 1 134 ? -6.406 1.071 -5.044 1.00 70.50 134 ASP A N 1
ATOM 1035 C CA . ASP A 1 134 ? -5.231 0.615 -5.783 1.00 70.50 134 ASP A CA 1
ATOM 1036 C C . ASP A 1 134 ? -5.149 1.333 -7.135 1.00 70.50 134 ASP A C 1
ATOM 1038 O O . ASP A 1 134 ? -6.174 1.615 -7.765 1.00 70.50 134 ASP A O 1
ATOM 1042 N N . ASP A 1 135 ? -3.923 1.645 -7.559 1.00 63.47 135 ASP A N 1
ATOM 1043 C CA . ASP A 1 135 ? -3.678 2.447 -8.753 1.00 63.47 135 ASP A CA 1
ATOM 1044 C C . ASP A 1 135 ? -4.439 1.892 -9.980 1.00 63.47 135 ASP A C 1
ATOM 1046 O O . ASP A 1 135 ? -4.131 0.790 -10.451 1.00 63.47 135 ASP A O 1
ATOM 1050 N N . PRO A 1 136 ? -5.387 2.659 -10.558 1.00 58.62 136 PRO A N 1
ATOM 1051 C CA . PRO A 1 136 ? -6.191 2.211 -11.689 1.00 58.62 136 PRO A CA 1
ATOM 1052 C C . PRO A 1 136 ? -5.392 2.062 -12.992 1.00 58.62 136 PRO A C 1
ATOM 1054 O O . PRO A 1 136 ? -5.939 1.567 -13.986 1.00 58.62 136 PRO A O 1
ATOM 1057 N N . THR A 1 137 ? -4.127 2.502 -13.052 1.00 60.69 137 THR A N 1
ATOM 1058 C CA . THR A 1 137 ? -3.291 2.318 -14.251 1.00 60.69 137 THR A CA 1
ATOM 1059 C C . THR A 1 137 ? -3.044 0.838 -14.551 1.00 60.69 137 THR A C 1
ATOM 1061 O O . THR A 1 137 ? -2.930 0.450 -15.729 1.00 60.69 137 THR A O 1
ATOM 1064 N N . PHE A 1 138 ? -3.064 -0.006 -13.517 1.00 66.19 138 PHE A N 1
ATOM 1065 C CA . PHE A 1 138 ? -2.952 -1.447 -13.647 1.00 66.19 138 PHE A CA 1
ATOM 10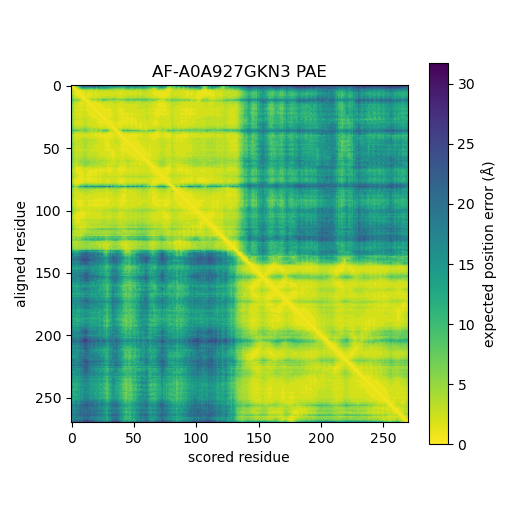66 C C . PHE A 1 138 ? -4.328 -2.106 -13.532 1.00 66.19 138 PHE A C 1
ATOM 1068 O O . PHE A 1 138 ? -5.094 -1.806 -12.618 1.00 66.19 138 PHE A O 1
ATOM 1075 N N . PRO A 1 139 ? -4.687 -2.999 -14.471 1.00 62.16 139 PRO A N 1
ATOM 1076 C CA . PRO A 1 139 ? -5.882 -3.804 -14.289 1.00 62.16 139 PRO A CA 1
ATOM 1077 C C . PRO A 1 139 ? -5.741 -4.638 -13.003 1.00 62.16 139 PRO A C 1
ATOM 1079 O O . PRO A 1 139 ? -4.635 -5.101 -12.715 1.00 62.16 139 PRO A O 1
ATOM 1082 N N . PRO A 1 140 ? -6.836 -4.875 -12.258 1.00 66.00 140 PRO A N 1
ATOM 1083 C CA . PRO A 1 140 ? -6.800 -5.782 -11.118 1.00 66.00 140 PRO A CA 1
ATOM 1084 C C . PRO A 1 140 ? -6.288 -7.149 -11.571 1.00 66.00 140 PRO A C 1
ATOM 1086 O O . PRO A 1 140 ? -6.650 -7.625 -12.660 1.00 66.00 140 PRO A O 1
ATOM 1089 N N . ILE A 1 141 ? -5.461 -7.788 -10.741 1.00 71.31 141 ILE A N 1
ATOM 1090 C CA . ILE A 1 141 ? -4.807 -9.049 -11.094 1.00 71.31 141 ILE A CA 1
ATOM 1091 C C . ILE A 1 141 ? -5.806 -10.194 -11.014 1.00 71.31 141 ILE A C 1
ATOM 1093 O O . ILE A 1 141 ? -5.916 -10.946 -10.054 1.00 71.31 141 ILE A O 1
ATOM 1097 N N . THR A 1 142 ? -6.561 -10.320 -12.093 1.00 68.00 142 THR A N 1
ATOM 1098 C CA . THR A 1 142 ? -7.488 -11.425 -12.338 1.00 68.00 142 THR A CA 1
ATOM 1099 C C . THR A 1 142 ? -6.822 -12.536 -13.152 1.00 68.00 142 THR A C 1
ATOM 1101 O O . THR A 1 142 ? -7.274 -13.679 -13.126 1.00 68.00 142 THR A O 1
ATOM 1104 N N . ALA A 1 143 ? -5.722 -12.216 -13.846 1.00 67.62 143 ALA A N 1
ATOM 1105 C CA . ALA A 1 143 ? -4.834 -13.137 -14.545 1.00 67.62 143 ALA A CA 1
ATOM 1106 C C . ALA A 1 143 ? -3.442 -12.501 -14.720 1.00 67.62 143 ALA A C 1
ATOM 1108 O O . ALA A 1 143 ? -3.340 -11.291 -14.914 1.00 67.62 143 ALA A O 1
ATOM 1109 N N . GLY A 1 144 ? -2.385 -13.321 -14.720 1.00 85.19 144 GLY A N 1
ATOM 1110 C CA . GLY A 1 144 ? -1.008 -12.866 -14.936 1.00 85.19 144 GLY A CA 1
ATOM 1111 C C . GLY A 1 144 ? -0.259 -12.527 -13.644 1.00 85.19 144 GLY A C 1
ATOM 1112 O O . GLY A 1 144 ? -0.510 -13.137 -12.608 1.00 85.19 144 GLY A O 1
ATOM 1113 N N . LYS A 1 145 ? 0.701 -11.602 -13.742 1.00 91.00 145 LYS A N 1
ATOM 1114 C CA . LYS A 1 145 ? 1.544 -11.123 -12.636 1.00 91.00 145 LYS A CA 1
ATOM 1115 C C . LYS A 1 145 ? 1.726 -9.603 -12.713 1.00 91.00 145 LYS A C 1
ATOM 1117 O O . LYS A 1 145 ? 1.865 -9.067 -13.820 1.00 91.00 145 LYS A O 1
ATOM 1122 N N . LEU A 1 146 ? 1.768 -8.929 -11.570 1.00 91.50 146 LEU A N 1
ATOM 1123 C CA . LEU A 1 146 ? 2.254 -7.557 -11.409 1.00 91.50 146 LEU A CA 1
ATOM 1124 C C . LEU A 1 146 ? 3.484 -7.631 -10.523 1.00 91.50 146 LEU A C 1
ATOM 1126 O O . LEU A 1 146 ? 3.421 -8.186 -9.434 1.00 91.50 146 LEU A O 1
ATOM 1130 N N . VAL A 1 147 ? 4.595 -7.084 -10.987 1.00 92.88 147 VAL A N 1
ATOM 1131 C CA . VAL A 1 147 ? 5.807 -7.018 -10.179 1.00 92.88 147 VAL A CA 1
ATOM 1132 C C . VAL A 1 147 ? 6.079 -5.567 -9.858 1.00 92.88 147 VAL A C 1
ATOM 1134 O O . VAL A 1 147 ? 6.017 -4.714 -10.743 1.00 92.88 147 VAL A O 1
ATOM 1137 N N . THR A 1 148 ? 6.382 -5.286 -8.603 1.00 92.75 148 THR A N 1
ATOM 1138 C CA . THR A 1 148 ? 6.830 -3.980 -8.137 1.00 92.75 148 THR A CA 1
ATOM 1139 C C . THR A 1 148 ? 8.235 -4.086 -7.604 1.00 92.75 148 THR A C 1
ATOM 1141 O O . THR A 1 148 ? 8.536 -4.937 -6.779 1.00 92.75 148 THR A O 1
ATOM 1144 N N . TRP A 1 149 ? 9.091 -3.228 -8.132 1.00 94.62 149 TRP A N 1
ATOM 1145 C CA . TRP A 1 149 ? 10.503 -3.138 -7.830 1.00 94.62 149 TRP A CA 1
ATOM 1146 C C . TRP A 1 149 ? 10.765 -1.815 -7.125 1.00 94.62 149 TRP A C 1
ATOM 1148 O O . TRP A 1 149 ? 10.650 -0.761 -7.753 1.00 94.62 149 TRP A O 1
ATOM 1158 N N . SER A 1 150 ? 11.139 -1.867 -5.853 1.00 92.62 150 SER A N 1
ATOM 1159 C CA . SER A 1 150 ? 11.374 -0.689 -5.019 1.00 92.62 150 SER A CA 1
ATOM 1160 C C . SER A 1 150 ? 12.826 -0.638 -4.556 1.00 92.62 150 SER A C 1
ATOM 1162 O O . SER A 1 150 ? 13.361 -1.619 -4.039 1.00 92.62 150 SER A O 1
ATOM 1164 N N . THR A 1 151 ? 13.482 0.501 -4.760 1.00 90.75 151 THR A N 1
ATOM 1165 C CA . THR A 1 151 ? 14.882 0.723 -4.372 1.00 90.75 151 THR A CA 1
ATOM 1166 C C . THR A 1 151 ? 15.119 2.188 -4.014 1.00 90.75 151 THR A C 1
ATOM 1168 O O . THR A 1 151 ? 14.502 3.078 -4.599 1.00 90.75 151 THR A O 1
ATOM 1171 N N . ASP A 1 152 ? 16.034 2.449 -3.082 1.00 87.00 152 ASP A N 1
ATOM 1172 C CA . ASP A 1 152 ? 16.550 3.791 -2.813 1.00 87.00 152 ASP A CA 1
ATOM 1173 C C . ASP A 1 152 ? 17.935 3.924 -3.455 1.00 87.00 152 ASP A C 1
ATOM 1175 O O . ASP A 1 152 ? 18.886 3.236 -3.081 1.00 87.00 152 ASP A O 1
ATOM 1179 N N . LEU A 1 153 ? 18.058 4.817 -4.440 1.00 80.25 153 LEU A N 1
ATOM 1180 C CA . LEU A 1 153 ? 19.339 5.123 -5.073 1.00 80.25 153 LEU A CA 1
ATOM 1181 C C . LEU A 1 153 ? 19.688 6.594 -4.850 1.00 80.25 153 LEU A C 1
ATOM 1183 O O . LEU A 1 153 ? 19.233 7.489 -5.571 1.00 80.25 153 LEU A O 1
ATOM 1187 N N . GLY A 1 154 ? 20.566 6.828 -3.874 1.00 80.81 154 GLY A N 1
ATOM 1188 C CA . GLY A 1 154 ? 21.094 8.154 -3.560 1.00 80.81 154 GLY A CA 1
ATOM 1189 C C . GLY A 1 154 ? 20.144 9.038 -2.749 1.00 80.81 154 GLY A C 1
ATOM 1190 O O . GLY A 1 154 ? 20.233 10.261 -2.872 1.00 80.81 154 GLY A O 1
ATOM 1191 N N . GLY A 1 155 ? 19.268 8.446 -1.932 1.00 82.88 155 GLY A N 1
ATOM 1192 C CA . GLY A 1 155 ? 18.259 9.153 -1.139 1.00 82.88 155 GLY A CA 1
ATOM 1193 C C . GLY A 1 155 ? 17.029 9.552 -1.954 1.00 82.88 155 GLY A C 1
ATOM 1194 O O . GLY A 1 155 ? 16.354 10.517 -1.603 1.00 82.88 155 GLY A O 1
ATOM 1195 N N . ASP A 1 156 ? 16.792 8.871 -3.074 1.00 87.31 156 ASP A N 1
ATOM 1196 C CA . ASP A 1 156 ? 15.636 9.076 -3.944 1.00 87.31 156 ASP A CA 1
ATOM 1197 C C . ASP A 1 156 ? 14.993 7.712 -4.186 1.00 87.31 156 ASP A C 1
ATOM 1199 O O . ASP A 1 156 ? 15.560 6.842 -4.863 1.00 87.31 156 ASP A O 1
ATOM 1203 N N . GLU A 1 157 ? 13.823 7.529 -3.584 1.00 89.19 157 GLU A N 1
ATOM 1204 C CA . GLU A 1 157 ? 13.036 6.314 -3.706 1.00 89.19 157 GLU A CA 1
ATOM 1205 C C . GLU A 1 157 ? 12.532 6.166 -5.141 1.00 89.19 157 GLU A C 1
ATOM 1207 O O . GLU A 1 157 ? 12.046 7.113 -5.768 1.00 89.19 157 GLU A O 1
ATOM 1212 N N . ARG A 1 158 ? 12.692 4.958 -5.675 1.00 91.69 158 ARG A N 1
ATOM 1213 C CA . ARG A 1 158 ? 12.264 4.582 -7.014 1.00 91.69 158 ARG A CA 1
ATOM 1214 C C . ARG A 1 158 ? 11.381 3.365 -6.927 1.00 91.69 158 ARG A C 1
ATOM 1216 O O . ARG A 1 158 ? 11.801 2.330 -6.411 1.00 91.69 158 ARG A O 1
ATOM 1223 N N . THR A 1 159 ? 10.221 3.473 -7.554 1.00 93.38 159 THR A N 1
ATOM 1224 C CA . THR A 1 159 ? 9.282 2.369 -7.689 1.00 93.38 159 THR A CA 1
ATOM 1225 C C . THR A 1 159 ? 9.060 2.095 -9.163 1.00 93.38 159 THR A C 1
ATOM 1227 O O . THR A 1 159 ? 8.680 2.979 -9.930 1.00 93.38 159 THR A O 1
ATOM 1230 N N . PHE A 1 160 ? 9.303 0.859 -9.585 1.00 94.88 160 PHE A N 1
ATOM 1231 C CA . PHE A 1 160 ? 9.072 0.422 -10.951 1.00 94.88 160 PHE A CA 1
ATOM 1232 C C . PHE A 1 160 ? 8.127 -0.771 -10.980 1.00 94.88 160 PHE A C 1
ATOM 1234 O O . PHE A 1 160 ? 8.435 -1.854 -10.492 1.00 94.88 160 PHE A O 1
ATOM 1241 N N . VAL A 1 161 ? 6.949 -0.554 -11.549 1.00 93.56 161 VAL A N 1
ATOM 1242 C CA . VAL A 1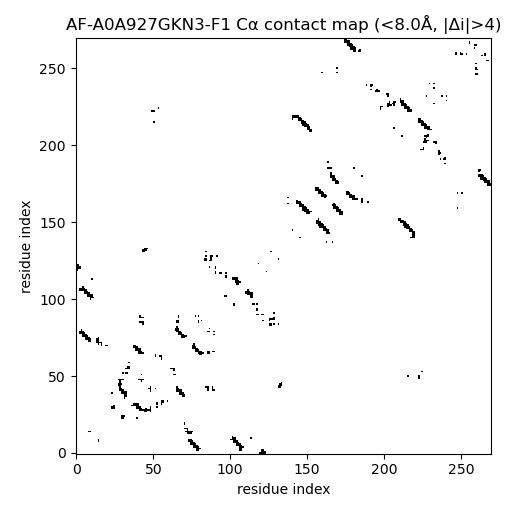 161 ? 5.855 -1.516 -11.591 1.00 93.56 161 VAL A CA 1
ATOM 1243 C C . VAL A 1 161 ? 5.689 -2.015 -13.017 1.00 93.56 161 VAL A C 1
ATOM 1245 O O . VAL A 1 161 ? 5.562 -1.205 -13.936 1.00 93.56 161 VAL A O 1
ATOM 1248 N N . ILE A 1 162 ? 5.658 -3.331 -13.217 1.00 94.38 162 ILE A N 1
ATOM 1249 C CA . ILE A 1 162 ? 5.467 -3.952 -14.531 1.00 94.38 162 ILE A CA 1
ATOM 1250 C C . ILE A 1 162 ? 4.411 -5.049 -14.439 1.00 94.38 162 ILE A C 1
ATOM 1252 O O . ILE A 1 162 ? 4.525 -5.996 -13.662 1.00 94.38 162 ILE A O 1
ATOM 1256 N N . HIS A 1 163 ? 3.391 -4.938 -15.283 1.00 93.25 163 HIS A N 1
ATOM 1257 C CA . HIS A 1 163 ? 2.342 -5.930 -15.434 1.00 93.25 163 HIS A CA 1
ATOM 1258 C C . HIS A 1 163 ? 2.636 -6.855 -16.617 1.00 93.25 163 HIS A C 1
ATOM 1260 O O . HIS A 1 163 ? 3.040 -6.421 -17.698 1.00 93.25 163 HIS A O 1
ATOM 1266 N N . SER A 1 164 ? 2.325 -8.137 -16.446 1.00 92.00 164 SER A N 1
ATOM 1267 C CA . SER A 1 164 ? 2.460 -9.194 -17.460 1.00 92.00 164 SER A CA 1
ATOM 1268 C C . SER A 1 164 ? 1.720 -8.930 -18.782 1.00 92.00 164 SER A C 1
ATOM 1270 O O . SER A 1 164 ? 1.984 -9.606 -19.777 1.00 92.00 164 SER A O 1
ATOM 1272 N N . SER A 1 165 ? 0.817 -7.941 -18.817 1.00 89.44 165 SER A N 1
ATOM 1273 C CA . SER A 1 165 ? 0.133 -7.516 -20.042 1.00 89.44 165 SER A CA 1
ATOM 1274 C C . SER A 1 165 ? 0.983 -6.671 -20.981 1.00 89.44 165 SER A C 1
ATOM 1276 O O . SER A 1 165 ? 0.558 -6.571 -22.122 1.00 89.44 165 SER A O 1
ATOM 1278 N N . ASP A 1 166 ? 2.103 -6.091 -20.511 1.00 92.12 166 ASP A N 1
ATOM 1279 C CA . ASP A 1 166 ? 2.984 -5.081 -21.146 1.00 92.12 166 ASP A CA 1
ATOM 1280 C C . ASP A 1 166 ? 3.008 -3.707 -20.460 1.00 92.12 166 ASP A C 1
ATOM 1282 O O . ASP A 1 166 ? 3.891 -2.905 -20.764 1.00 92.12 166 ASP A O 1
ATOM 1286 N N . ARG A 1 167 ? 2.068 -3.405 -19.561 1.00 93.44 167 ARG A N 1
ATOM 1287 C CA . ARG A 1 167 ? 1.983 -2.078 -18.942 1.00 93.44 167 ARG A CA 1
ATOM 1288 C C . ARG A 1 167 ? 3.065 -1.906 -17.897 1.00 93.44 167 ARG A C 1
ATOM 1290 O O . ARG A 1 167 ? 3.342 -2.834 -17.142 1.00 93.44 167 ARG A O 1
ATOM 1297 N N . TRP A 1 168 ? 3.614 -0.706 -17.806 1.00 94.62 168 TRP A N 1
ATOM 1298 C CA . TRP A 1 168 ? 4.558 -0.359 -16.756 1.00 94.62 168 TRP A CA 1
ATOM 1299 C C . TRP A 1 168 ? 4.356 1.071 -16.263 1.00 94.62 168 TRP A C 1
ATOM 1301 O O . TRP A 1 168 ? 3.836 1.924 -16.988 1.00 94.62 168 TRP A O 1
ATOM 1311 N N . ARG A 1 169 ? 4.810 1.322 -15.035 1.00 94.62 169 ARG A N 1
ATOM 1312 C CA . ARG A 1 169 ? 4.844 2.635 -14.388 1.00 94.62 169 ARG A CA 1
ATOM 1313 C C . ARG A 1 169 ? 6.130 2.767 -13.590 1.00 94.62 169 ARG A C 1
ATOM 1315 O O . ARG A 1 169 ? 6.465 1.868 -12.831 1.00 94.62 169 ARG A O 1
ATOM 1322 N N . TYR A 1 170 ? 6.831 3.873 -13.769 1.00 95.19 170 TYR A N 1
ATOM 1323 C CA . TYR A 1 170 ? 8.049 4.230 -13.059 1.00 95.19 170 TYR A CA 1
ATOM 1324 C C . TYR A 1 170 ? 7.831 5.523 -12.290 1.00 95.19 170 TYR A C 1
ATOM 1326 O O . TYR A 1 170 ? 7.380 6.508 -12.866 1.00 95.19 170 TYR A O 1
ATOM 1334 N N . GLU A 1 171 ? 8.173 5.527 -11.016 1.00 93.62 171 GLU A N 1
ATOM 1335 C CA . GLU A 1 171 ? 7.919 6.629 -10.105 1.00 93.62 171 GLU A CA 1
ATOM 1336 C C . GLU A 1 171 ? 9.188 6.975 -9.333 1.00 93.62 171 GLU A C 1
ATOM 1338 O O . GLU A 1 171 ? 9.934 6.091 -8.906 1.00 93.62 171 GLU A O 1
ATOM 1343 N N . THR A 1 172 ? 9.426 8.274 -9.187 1.00 93.19 172 THR A N 1
ATOM 1344 C CA . THR A 1 172 ? 10.442 8.853 -8.306 1.00 93.19 172 THR A CA 1
ATOM 1345 C C . THR A 1 172 ? 9.827 10.019 -7.541 1.00 93.19 172 THR A C 1
ATOM 1347 O O . THR A 1 172 ? 8.754 10.500 -7.908 1.00 93.19 172 THR A O 1
ATOM 1350 N N . SER A 1 173 ? 10.546 10.587 -6.568 1.00 86.06 173 SER A N 1
ATOM 1351 C CA . SER A 1 173 ? 10.087 11.786 -5.840 1.00 86.06 173 SER A CA 1
ATOM 1352 C C . SER A 1 173 ? 9.758 13.004 -6.723 1.00 86.06 173 SER A C 1
ATOM 1354 O O . SER A 1 173 ? 9.174 13.980 -6.251 1.00 86.06 173 SER A O 1
ATOM 1356 N N . LYS A 1 174 ? 10.166 12.996 -8.000 1.00 87.69 174 LYS A N 1
ATOM 1357 C CA . LYS A 1 174 ? 10.056 14.142 -8.916 1.00 87.69 174 LYS A CA 1
ATOM 1358 C C . LYS A 1 174 ? 9.097 13.924 -10.075 1.00 87.69 174 LYS A C 1
ATOM 1360 O O . LYS A 1 174 ? 8.759 14.906 -10.736 1.00 87.69 174 LYS A O 1
ATOM 1365 N N . ARG A 1 175 ? 8.756 12.678 -10.408 1.00 90.88 175 ARG A N 1
ATOM 1366 C CA . ARG A 1 175 ? 7.928 12.374 -11.579 1.00 90.88 175 ARG A CA 1
ATOM 1367 C C . ARG A 1 175 ? 7.387 10.956 -11.562 1.00 90.88 175 ARG A C 1
ATOM 1369 O O . ARG A 1 175 ? 8.039 10.039 -11.068 1.00 90.88 175 ARG A O 1
ATOM 1376 N N . THR A 1 176 ? 6.302 10.795 -12.307 1.00 92.69 176 THR A N 1
ATOM 1377 C CA . THR A 1 176 ? 5.729 9.498 -12.649 1.00 92.69 176 THR A CA 1
ATOM 1378 C C . THR A 1 176 ? 5.693 9.347 -14.167 1.00 92.69 176 THR A C 1
ATOM 1380 O O . THR A 1 17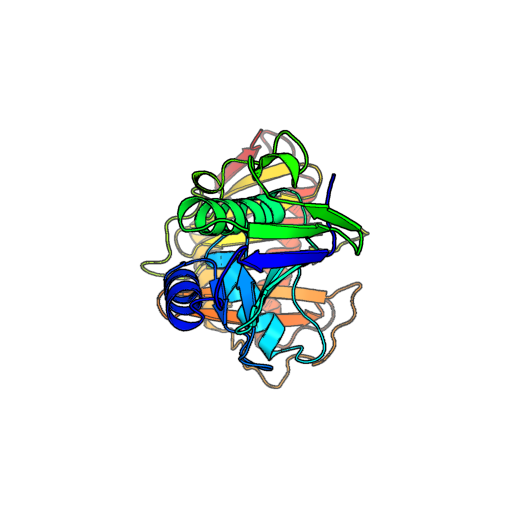6 ? 5.178 10.199 -14.887 1.00 92.69 176 THR A O 1
ATOM 1383 N N . LEU A 1 177 ? 6.285 8.271 -14.675 1.00 94.19 177 LEU A N 1
ATOM 1384 C CA . LEU A 1 177 ? 6.276 7.877 -16.080 1.00 94.19 177 LEU A CA 1
ATOM 1385 C C . LEU A 1 177 ? 5.472 6.589 -16.232 1.00 94.19 177 LEU A C 1
ATOM 1387 O O . LEU A 1 177 ? 5.525 5.717 -15.371 1.00 94.19 177 LEU A O 1
ATOM 1391 N N . GLN A 1 178 ? 4.774 6.424 -17.347 1.00 95.06 178 GLN A N 1
ATOM 1392 C CA . GLN A 1 178 ? 4.079 5.176 -17.654 1.00 95.06 178 GLN A CA 1
ATOM 1393 C C . GLN A 1 178 ? 4.144 4.830 -19.132 1.00 95.06 178 GLN A C 1
ATOM 1395 O O . GLN A 1 178 ? 4.428 5.683 -19.981 1.00 95.06 178 GLN A O 1
ATOM 1400 N N . GLY A 1 179 ? 3.839 3.575 -19.442 1.00 93.94 179 GLY A N 1
ATOM 1401 C CA . GLY A 1 179 ? 3.987 3.106 -20.799 1.00 93.94 179 GLY A CA 1
ATOM 1402 C C . GLY A 1 179 ? 3.664 1.651 -21.057 1.00 93.94 179 GLY A C 1
ATOM 1403 O O . GLY A 1 179 ? 3.037 0.956 -20.254 1.00 93.94 179 GLY A O 1
ATOM 1404 N N . ARG A 1 180 ? 4.140 1.198 -22.220 1.00 95.50 180 ARG A N 1
ATOM 1405 C CA . ARG A 1 180 ? 4.087 -0.200 -22.657 1.00 95.50 180 ARG A CA 1
ATOM 1406 C C . ARG A 1 180 ? 5.460 -0.738 -23.010 1.00 95.50 180 ARG A C 1
ATOM 1408 O O . ARG A 1 180 ? 6.262 -0.057 -23.657 1.00 95.50 180 ARG A O 1
ATOM 1415 N N . LEU A 1 181 ? 5.720 -1.980 -22.625 1.00 96.31 181 LEU A N 1
ATOM 1416 C CA . LEU A 1 181 ? 6.860 -2.752 -23.089 1.00 96.31 181 LEU A CA 1
ATOM 1417 C C . LEU A 1 181 ? 6.645 -3.170 -24.549 1.00 96.31 181 LEU A C 1
ATOM 1419 O O . LEU A 1 181 ? 5.542 -3.472 -24.993 1.00 96.31 181 LEU A O 1
ATOM 1423 N N . SER A 1 182 ? 7.728 -3.191 -25.315 1.00 96.81 182 SER A N 1
ATOM 1424 C CA . SER A 1 182 ? 7.755 -3.793 -26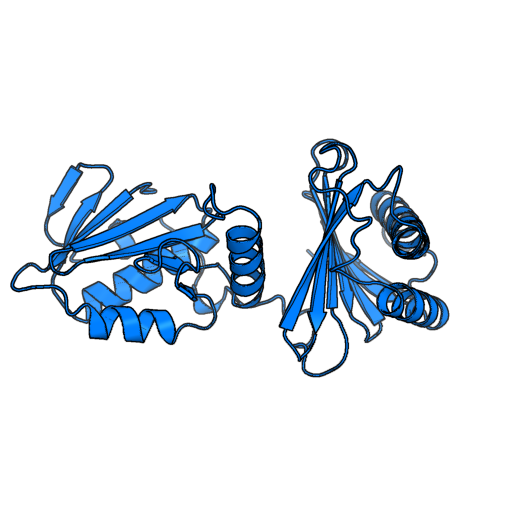.648 1.00 96.81 182 SER A CA 1
ATOM 1425 C C . SER A 1 182 ? 7.497 -5.307 -26.578 1.00 96.81 182 SER A C 1
ATOM 1427 O O . SER A 1 182 ? 7.810 -5.925 -25.558 1.00 96.81 182 SER A O 1
ATOM 1429 N N . PRO A 1 183 ? 7.034 -5.948 -27.670 1.00 96.69 183 PRO A N 1
ATOM 1430 C CA . PRO A 1 183 ? 6.792 -7.394 -27.697 1.00 96.69 183 PRO A CA 1
ATOM 1431 C C . PRO A 1 183 ? 7.995 -8.243 -27.257 1.00 96.69 183 PRO A C 1
ATOM 1433 O O . PRO A 1 183 ? 7.838 -9.211 -26.521 1.00 96.69 183 PRO A O 1
ATOM 1436 N N . ASN A 1 184 ? 9.212 -7.862 -27.656 1.00 96.88 184 ASN A N 1
ATOM 1437 C CA . ASN A 1 184 ? 10.420 -8.587 -27.252 1.00 96.88 184 ASN A CA 1
ATOM 1438 C C . ASN A 1 184 ? 10.743 -8.374 -25.767 1.00 96.88 184 ASN A C 1
ATOM 1440 O O . ASN A 1 184 ? 11.143 -9.315 -25.086 1.00 96.88 184 ASN A O 1
ATOM 1444 N N . ALA A 1 185 ? 10.552 -7.150 -25.265 1.00 96.88 185 ALA A N 1
ATOM 1445 C CA . ALA A 1 185 ? 10.790 -6.825 -23.864 1.00 96.88 185 ALA A CA 1
ATOM 1446 C C . ALA A 1 185 ? 9.821 -7.559 -22.934 1.00 96.88 185 ALA A C 1
ATOM 1448 O O . ALA A 1 185 ? 10.270 -8.118 -21.942 1.00 96.88 185 ALA A O 1
ATOM 1449 N N . ILE A 1 186 ? 8.526 -7.625 -23.266 1.00 96.12 186 ILE A N 1
ATOM 1450 C CA . ILE A 1 186 ? 7.555 -8.339 -22.424 1.00 96.12 186 ILE A CA 1
ATOM 1451 C C . ILE A 1 186 ? 7.798 -9.854 -22.420 1.00 96.12 186 ILE A C 1
ATOM 1453 O O . ILE A 1 186 ? 7.645 -10.496 -21.386 1.00 96.12 186 ILE A O 1
ATOM 1457 N N . VAL A 1 187 ? 8.248 -10.437 -23.538 1.00 96.56 187 VAL A N 1
ATOM 1458 C CA . VAL A 1 187 ? 8.649 -11.855 -23.581 1.00 96.56 187 VAL A CA 1
ATOM 1459 C C . VAL A 1 187 ? 9.859 -12.106 -22.681 1.00 96.56 187 VAL A C 1
ATOM 1461 O O . VAL A 1 187 ? 9.840 -13.049 -21.891 1.00 96.56 187 VAL A O 1
ATOM 1464 N N . ALA A 1 188 ? 10.891 -11.262 -22.771 1.00 96.56 188 ALA A N 1
ATOM 1465 C CA . ALA A 1 188 ? 12.078 -11.378 -21.926 1.00 96.56 188 ALA A CA 1
ATOM 1466 C C . ALA A 1 188 ? 11.742 -11.181 -20.440 1.00 96.56 188 ALA A C 1
ATOM 1468 O O . ALA A 1 188 ? 12.215 -11.940 -19.599 1.00 96.56 188 ALA A O 1
ATOM 1469 N N . TRP A 1 189 ? 10.894 -10.199 -20.137 1.00 96.12 189 TRP A N 1
ATOM 1470 C CA . TRP A 1 189 ? 10.402 -9.912 -18.796 1.00 96.12 189 TRP A CA 1
ATOM 1471 C C . TRP A 1 189 ? 9.651 -11.100 -18.196 1.00 96.12 189 TRP A C 1
ATOM 1473 O O . TRP A 1 189 ? 10.035 -11.602 -17.144 1.00 96.12 189 TRP A O 1
ATOM 1483 N N . ASN A 1 190 ? 8.627 -11.601 -18.891 1.00 94.94 190 ASN A N 1
ATOM 1484 C CA . ASN A 1 190 ? 7.821 -12.718 -18.404 1.00 94.94 190 ASN A CA 1
ATOM 1485 C C . ASN A 1 190 ? 8.672 -13.982 -18.210 1.00 94.94 190 ASN A C 1
ATOM 1487 O O . ASN A 1 190 ? 8.476 -14.696 -17.234 1.00 94.94 190 ASN A O 1
ATOM 1491 N N . ALA A 1 191 ? 9.642 -14.240 -19.094 1.00 94.88 191 ALA A N 1
ATOM 1492 C CA . ALA A 1 191 ? 10.569 -15.358 -18.933 1.00 94.88 191 ALA A CA 1
ATOM 1493 C C . ALA A 1 191 ? 11.488 -15.196 -17.709 1.00 94.88 191 ALA A C 1
ATOM 1495 O O . ALA A 1 191 ? 11.757 -16.179 -17.025 1.00 94.88 191 ALA A O 1
ATOM 1496 N N . ALA A 1 192 ? 11.957 -13.976 -17.428 1.00 95.12 192 ALA A N 1
ATOM 1497 C CA . ALA A 1 192 ? 12.775 -13.694 -16.252 1.00 95.12 192 ALA A CA 1
ATOM 1498 C C . ALA A 1 192 ? 11.969 -13.851 -14.956 1.00 95.12 192 ALA A C 1
ATOM 1500 O O . ALA A 1 192 ? 12.436 -14.526 -14.050 1.00 95.12 192 ALA A O 1
ATOM 1501 N N . VAL A 1 193 ? 10.753 -13.295 -14.894 1.00 93.81 193 VAL A N 1
ATOM 1502 C CA . VAL A 1 193 ? 9.861 -13.390 -13.722 1.00 93.81 193 VAL A CA 1
ATOM 1503 C C . VAL A 1 193 ? 9.435 -14.832 -13.444 1.00 93.81 193 VAL A C 1
ATOM 1505 O O . VAL A 1 193 ? 9.330 -15.229 -12.291 1.00 93.81 193 VAL A O 1
ATOM 1508 N N . GLU A 1 194 ? 9.200 -15.640 -14.478 1.00 92.25 194 GLU A N 1
ATOM 1509 C CA . GLU A 1 194 ? 8.821 -17.049 -14.301 1.00 92.25 194 GLU A CA 1
ATOM 1510 C C . GLU A 1 194 ? 9.953 -17.914 -13.732 1.00 92.25 194 GLU A C 1
ATOM 1512 O O . GLU A 1 194 ? 9.693 -18.964 -13.154 1.00 92.25 194 GLU A O 1
ATOM 1517 N N . ALA A 1 195 ? 11.205 -17.482 -13.883 1.00 91.31 195 ALA A N 1
ATOM 1518 C CA . ALA A 1 195 ? 12.361 -18.181 -13.333 1.00 91.31 195 ALA A CA 1
ATOM 1519 C C . ALA A 1 195 ? 12.632 -17.846 -11.855 1.00 91.31 195 ALA A C 1
ATOM 1521 O O . ALA A 1 195 ? 13.535 -18.442 -11.268 1.00 91.31 195 ALA A O 1
ATOM 1522 N N . LEU A 1 196 ? 11.905 -16.885 -11.276 1.00 92.19 196 LEU A N 1
ATOM 1523 C CA . LEU A 1 196 ? 12.111 -16.450 -9.898 1.00 92.19 196 LEU A CA 1
ATOM 1524 C C . LEU A 1 196 ? 11.398 -17.382 -8.923 1.00 92.19 196 LEU A C 1
ATOM 1526 O O . LEU A 1 196 ? 10.265 -17.800 -9.154 1.00 92.19 196 LEU A O 1
ATOM 1530 N N . ASP A 1 197 ? 12.069 -17.643 -7.808 1.00 87.81 197 ASP A N 1
ATOM 1531 C CA . ASP A 1 197 ? 11.495 -18.279 -6.630 1.00 87.81 197 ASP A CA 1
ATOM 1532 C C . ASP A 1 197 ? 11.624 -17.289 -5.459 1.00 87.81 197 ASP A C 1
ATOM 1534 O O . ASP A 1 197 ? 12.739 -17.045 -4.988 1.00 87.81 197 ASP A O 1
ATOM 1538 N N . PRO A 1 198 ? 10.534 -16.646 -5.008 1.00 82.19 198 PRO A N 1
ATOM 1539 C CA . PRO A 1 198 ? 10.587 -15.736 -3.863 1.00 82.19 198 PRO A CA 1
ATOM 1540 C C . PRO A 1 198 ? 10.905 -16.447 -2.538 1.00 82.19 198 PRO A C 1
ATOM 1542 O O . PRO A 1 198 ? 11.262 -15.784 -1.569 1.00 82.19 198 PRO A O 1
ATOM 1545 N N . ALA A 1 199 ? 10.853 -17.782 -2.492 1.00 82.12 199 ALA A N 1
ATOM 1546 C CA . ALA A 1 199 ? 11.327 -18.589 -1.370 1.00 82.12 199 ALA A CA 1
ATOM 1547 C C . ALA A 1 199 ? 12.761 -19.126 -1.573 1.00 82.12 199 ALA A C 1
ATOM 1549 O O . ALA A 1 199 ? 13.176 -20.039 -0.852 1.00 82.12 199 ALA A O 1
ATOM 1550 N N . ASP A 1 200 ? 13.520 -18.578 -2.533 1.00 86.12 200 ASP A N 1
ATOM 1551 C CA . ASP A 1 200 ? 14.892 -18.998 -2.829 1.00 86.12 200 ASP A CA 1
ATOM 1552 C C . ASP A 1 200 ? 15.783 -18.891 -1.571 1.00 86.12 200 ASP A C 1
ATOM 1554 O O . ASP A 1 200 ? 15.970 -17.795 -1.031 1.00 86.12 200 ASP A O 1
ATOM 1558 N N . PRO A 1 201 ? 16.364 -20.008 -1.087 1.00 84.62 201 PRO A N 1
ATOM 1559 C CA . PRO A 1 201 ? 17.213 -20.008 0.101 1.00 84.62 201 PRO A CA 1
ATOM 1560 C C . PRO A 1 201 ? 18.535 -19.245 -0.084 1.00 84.62 201 PRO A C 1
ATOM 1562 O O . PRO A 1 201 ? 19.237 -19.022 0.903 1.00 84.62 201 PRO A O 1
ATOM 1565 N N . GLU A 1 202 ? 18.907 -18.875 -1.314 1.00 87.38 202 GLU A N 1
ATOM 1566 C CA . GLU A 1 202 ? 20.055 -18.009 -1.599 1.00 87.38 202 GLU A CA 1
ATOM 1567 C C . GLU A 1 202 ? 19.762 -16.519 -1.346 1.00 87.38 202 GLU A C 1
ATOM 1569 O O . GLU A 1 202 ? 20.698 -15.713 -1.350 1.00 87.38 202 GLU A O 1
ATOM 1574 N N . LEU A 1 203 ? 18.503 -16.129 -1.104 1.00 86.12 203 LEU A N 1
ATOM 1575 C CA . LEU A 1 203 ? 18.160 -14.747 -0.771 1.00 86.12 203 LEU A CA 1
ATOM 1576 C C . LEU A 1 203 ? 18.803 -14.327 0.564 1.00 86.12 203 LEU A C 1
ATOM 1578 O O . LEU A 1 203 ? 18.725 -15.053 1.562 1.00 86.12 203 LEU A O 1
ATOM 1582 N N . PRO A 1 204 ? 19.451 -13.150 0.620 1.00 80.38 204 PRO A N 1
ATOM 1583 C CA . PRO A 1 204 ? 20.083 -12.682 1.842 1.00 80.38 204 PRO A CA 1
ATOM 1584 C C . PRO A 1 204 ? 19.029 -12.308 2.889 1.00 80.38 204 PRO A C 1
ATOM 1586 O O . PRO A 1 204 ? 18.076 -11.593 2.607 1.00 80.38 204 PRO A O 1
ATOM 1589 N N . VAL A 1 205 ? 19.262 -12.710 4.141 1.00 78.12 205 VAL A N 1
ATOM 1590 C CA . VAL A 1 205 ? 18.406 -12.319 5.280 1.00 78.12 205 VAL A CA 1
ATOM 1591 C C . VAL A 1 205 ? 18.463 -10.801 5.526 1.00 78.12 205 VAL A C 1
ATOM 1593 O O . VAL A 1 205 ? 17.478 -10.196 5.935 1.00 78.12 205 VAL A O 1
ATOM 1596 N N . HIS A 1 206 ? 19.618 -10.181 5.259 1.00 80.25 206 HIS A N 1
ATOM 1597 C CA . HIS A 1 206 ? 19.854 -8.743 5.415 1.00 80.25 206 HIS A CA 1
ATOM 1598 C C . HIS A 1 206 ? 20.729 -8.223 4.258 1.00 80.25 206 HIS A C 1
ATOM 1600 O O . HIS A 1 206 ? 21.958 -8.283 4.363 1.00 80.25 206 HIS A O 1
ATOM 1606 N N . PRO A 1 207 ? 20.149 -7.769 3.133 1.00 81.44 207 PRO A N 1
ATOM 1607 C CA . PRO A 1 207 ? 20.915 -7.120 2.070 1.00 81.44 207 PRO A CA 1
ATOM 1608 C C . PRO A 1 207 ? 21.444 -5.748 2.517 1.00 81.44 207 PRO A C 1
ATOM 1610 O O . PRO A 1 207 ? 20.927 -5.146 3.461 1.00 81.44 207 PRO A O 1
ATOM 1613 N N . ASP A 1 208 ? 22.485 -5.257 1.837 1.00 82.88 208 ASP A N 1
ATOM 1614 C CA . ASP A 1 208 ? 23.049 -3.927 2.088 1.00 82.88 208 ASP A CA 1
ATOM 1615 C C . ASP A 1 208 ? 22.011 -2.847 1.733 1.00 82.88 208 ASP A C 1
ATOM 1617 O O . ASP A 1 208 ? 21.602 -2.772 0.573 1.00 82.88 208 ASP A O 1
ATOM 1621 N N . PRO A 1 209 ? 21.591 -1.985 2.680 1.00 80.31 209 PRO A N 1
ATOM 1622 C CA . PRO A 1 209 ? 20.603 -0.942 2.415 1.00 80.31 209 PRO A CA 1
ATOM 1623 C C . PRO A 1 209 ? 20.957 -0.021 1.241 1.00 80.31 209 PRO A C 1
ATOM 1625 O O . PRO A 1 209 ? 20.058 0.520 0.608 1.00 80.31 209 PRO A O 1
ATOM 1628 N N . ALA A 1 210 ? 22.245 0.163 0.931 1.00 83.19 210 ALA A N 1
ATOM 1629 C CA . ALA A 1 210 ? 22.685 1.024 -0.167 1.00 83.19 210 ALA A CA 1
ATOM 1630 C C . ALA A 1 210 ? 22.419 0.435 -1.564 1.00 83.19 210 ALA A C 1
ATOM 1632 O O . ALA A 1 210 ? 22.481 1.162 -2.557 1.00 83.19 210 ALA A O 1
ATOM 1633 N N . THR A 1 211 ? 22.188 -0.875 -1.657 1.00 86.62 211 THR A N 1
ATOM 1634 C CA . THR A 1 211 ? 22.020 -1.607 -2.924 1.00 86.62 211 THR A CA 1
ATOM 1635 C C . THR A 1 211 ? 20.841 -2.574 -2.896 1.00 86.62 211 THR A C 1
ATOM 1637 O O . THR A 1 211 ? 20.623 -3.317 -3.863 1.00 86.62 211 THR A O 1
ATOM 1640 N N . ALA A 1 212 ? 20.082 -2.562 -1.802 1.00 88.38 212 ALA A N 1
ATOM 1641 C CA . ALA A 1 212 ? 18.932 -3.407 -1.600 1.00 88.38 212 ALA A CA 1
ATOM 1642 C C . ALA A 1 212 ? 17.781 -3.025 -2.533 1.00 88.38 212 ALA A C 1
ATOM 1644 O O . ALA A 1 212 ? 17.537 -1.859 -2.866 1.00 88.38 212 ALA A O 1
ATOM 1645 N N . VAL A 1 213 ? 17.047 -4.053 -2.929 1.00 91.31 213 VAL A N 1
ATOM 1646 C CA . VAL A 1 213 ? 15.778 -3.938 -3.629 1.00 91.31 213 VAL A CA 1
ATOM 1647 C C . VAL A 1 213 ? 14.746 -4.812 -2.937 1.00 91.31 213 VAL A C 1
ATOM 1649 O O . VAL A 1 213 ? 15.023 -5.964 -2.599 1.00 91.31 213 VAL A O 1
ATOM 1652 N N . SER A 1 214 ? 13.545 -4.260 -2.777 1.00 90.12 214 SER A N 1
ATOM 1653 C CA . SER A 1 214 ? 12.324 -5.011 -2.500 1.00 90.12 214 SER A CA 1
ATOM 1654 C C . SER A 1 214 ? 11.602 -5.308 -3.809 1.00 90.12 214 SER A C 1
ATOM 1656 O O . SER A 1 214 ? 11.364 -4.408 -4.618 1.00 90.12 214 SER A O 1
ATOM 1658 N N . MET A 1 215 ? 11.282 -6.576 -4.034 1.00 92.38 215 MET A N 1
ATOM 1659 C CA . MET A 1 215 ? 10.502 -7.031 -5.173 1.00 92.38 215 MET A CA 1
ATOM 1660 C C . MET A 1 215 ? 9.224 -7.700 -4.672 1.00 92.38 215 MET A C 1
ATOM 1662 O O . MET A 1 215 ? 9.285 -8.763 -4.065 1.00 92.38 215 MET A O 1
ATOM 1666 N N . ASP A 1 216 ? 8.079 -7.098 -4.966 1.00 90.00 216 ASP A N 1
ATOM 1667 C CA . ASP A 1 216 ? 6.743 -7.649 -4.726 1.00 90.00 216 ASP A CA 1
ATOM 1668 C C . ASP A 1 216 ? 6.199 -8.248 -6.025 1.00 90.00 216 ASP A C 1
ATOM 1670 O O . ASP A 1 216 ? 6.255 -7.607 -7.074 1.00 90.00 216 ASP A O 1
ATOM 1674 N N . MET A 1 217 ? 5.688 -9.472 -5.966 1.00 90.56 217 MET A N 1
ATOM 1675 C CA . MET A 1 217 ? 5.064 -10.191 -7.068 1.00 90.56 217 MET A CA 1
ATOM 1676 C C . MET A 1 217 ? 3.638 -10.561 -6.688 1.00 90.56 217 MET A C 1
ATOM 1678 O O . MET A 1 217 ? 3.391 -11.499 -5.935 1.00 90.56 217 MET A O 1
ATOM 1682 N N . GLU A 1 218 ? 2.686 -9.858 -7.280 1.00 87.31 218 GLU A N 1
ATOM 1683 C CA . GLU A 1 218 ? 1.268 -10.090 -7.071 1.00 87.31 218 GLU A CA 1
ATOM 1684 C C . GLU A 1 218 ? 0.705 -10.962 -8.202 1.00 87.31 218 GLU A C 1
ATOM 1686 O O . GLU A 1 218 ? 0.946 -10.740 -9.397 1.00 87.31 218 GLU A O 1
ATOM 1691 N N . THR A 1 219 ? -0.051 -11.986 -7.815 1.00 86.75 219 THR A N 1
ATOM 1692 C CA . THR A 1 219 ? -0.713 -12.951 -8.698 1.00 86.75 219 THR A CA 1
ATOM 1693 C C . THR A 1 219 ? -2.174 -13.126 -8.269 1.00 86.75 219 THR A C 1
ATOM 1695 O O . THR A 1 219 ? -2.527 -12.768 -7.144 1.00 86.75 219 THR A O 1
ATOM 1698 N N . PRO A 1 220 ? -3.038 -13.776 -9.075 1.00 78.75 220 PRO A N 1
ATOM 1699 C CA . PRO A 1 220 ? -4.392 -14.111 -8.629 1.00 78.75 220 PRO A CA 1
ATOM 1700 C C . PRO A 1 220 ? -4.428 -15.014 -7.383 1.00 78.75 220 PRO A C 1
ATOM 1702 O O . PRO A 1 220 ? -5.460 -15.106 -6.724 1.00 78.75 220 PRO A O 1
ATOM 1705 N N . GLY A 1 221 ? -3.331 -15.728 -7.092 1.00 79.62 221 GLY A N 1
ATOM 1706 C CA . GLY A 1 221 ? -3.202 -16.608 -5.930 1.00 79.62 221 GLY A CA 1
ATOM 1707 C C . GLY A 1 221 ? -2.729 -15.904 -4.656 1.00 79.62 221 GLY A C 1
ATOM 1708 O O . GLY A 1 221 ? -2.760 -16.522 -3.594 1.00 79.62 221 GLY A O 1
ATOM 1709 N N . GLY A 1 222 ? -2.312 -14.639 -4.747 1.00 77.88 222 GLY A N 1
ATOM 1710 C CA . GLY A 1 222 ? -1.731 -13.868 -3.651 1.00 77.88 222 GLY A CA 1
ATOM 1711 C C . GLY A 1 222 ? -0.437 -13.162 -4.053 1.00 77.88 222 GLY A C 1
ATOM 1712 O O . GLY A 1 222 ? -0.014 -13.230 -5.212 1.00 77.88 222 GLY A O 1
ATOM 1713 N N . SER A 1 223 ? 0.174 -12.499 -3.073 1.00 81.31 223 SER A N 1
ATOM 1714 C CA . SER A 1 223 ? 1.440 -11.781 -3.224 1.00 81.31 223 SER A CA 1
ATOM 1715 C C . SER A 1 223 ? 2.590 -12.537 -2.575 1.00 81.31 223 SER A C 1
ATOM 1717 O O . SER A 1 223 ? 2.456 -13.069 -1.469 1.00 81.31 223 SER A O 1
ATOM 1719 N N . GLU A 1 224 ? 3.728 -12.529 -3.251 1.00 86.31 224 GLU A N 1
ATOM 1720 C CA . GLU A 1 224 ? 5.010 -13.033 -2.774 1.00 86.31 224 GLU A CA 1
ATOM 1721 C C . GLU A 1 224 ? 6.033 -11.899 -2.844 1.00 86.31 224 GLU A C 1
ATOM 1723 O O . GLU A 1 224 ? 5.939 -11.035 -3.711 1.00 86.31 224 GLU A O 1
ATOM 1728 N N . TRP A 1 225 ? 7.021 -11.885 -1.954 1.00 85.25 225 TRP A N 1
ATOM 1729 C CA . TRP A 1 225 ? 8.036 -10.834 -1.929 1.00 85.25 225 TRP A CA 1
ATOM 1730 C C . TRP A 1 225 ? 9.436 -11.435 -1.836 1.00 85.25 225 TRP A C 1
ATOM 1732 O O . TRP A 1 225 ? 9.619 -12.524 -1.296 1.00 85.25 225 TRP A O 1
ATOM 1742 N N . ALA A 1 226 ? 10.423 -10.712 -2.353 1.00 88.00 226 ALA A N 1
ATOM 1743 C CA . ALA A 1 226 ? 11.836 -11.019 -2.201 1.00 88.00 226 ALA A CA 1
ATOM 1744 C C . ALA A 1 226 ? 12.614 -9.736 -1.901 1.00 88.00 226 ALA A C 1
ATOM 1746 O O . ALA A 1 226 ? 12.323 -8.677 -2.457 1.00 88.00 226 ALA A O 1
ATOM 1747 N N . TYR A 1 227 ? 13.629 -9.838 -1.046 1.00 87.62 227 TYR A N 1
ATOM 1748 C CA . TYR A 1 227 ? 14.505 -8.724 -0.689 1.00 87.62 227 TYR A CA 1
ATOM 1749 C C . TYR A 1 227 ? 15.960 -9.144 -0.883 1.00 87.62 227 TYR A C 1
ATOM 1751 O O . TYR A 1 227 ? 16.402 -10.144 -0.317 1.00 87.62 227 TYR A O 1
ATOM 1759 N N . PHE A 1 228 ? 16.698 -8.440 -1.743 1.00 90.44 228 PHE A N 1
ATOM 1760 C CA . PHE A 1 228 ? 18.047 -8.854 -2.140 1.00 90.44 228 PHE A CA 1
ATOM 1761 C C . PHE A 1 228 ? 18.939 -7.688 -2.574 1.00 90.44 228 PHE A C 1
ATOM 1763 O O . PHE A 1 228 ? 18.481 -6.568 -2.778 1.00 90.44 228 PHE A O 1
ATOM 1770 N N . ASP A 1 229 ? 20.240 -7.961 -2.693 1.00 89.56 229 ASP A N 1
ATOM 1771 C CA . ASP A 1 229 ? 21.260 -6.999 -3.118 1.00 89.56 229 ASP A CA 1
ATOM 1772 C C . ASP A 1 229 ? 21.421 -7.020 -4.647 1.00 89.56 229 ASP A C 1
ATOM 1774 O O . ASP A 1 229 ? 21.643 -8.072 -5.252 1.00 89.56 229 ASP A O 1
ATOM 1778 N N . THR A 1 230 ? 21.338 -5.853 -5.283 1.00 90.38 230 THR A N 1
ATOM 1779 C CA . THR A 1 230 ? 21.515 -5.707 -6.737 1.00 90.38 230 THR A CA 1
ATOM 1780 C C . THR A 1 230 ? 22.964 -5.869 -7.216 1.00 90.38 230 THR A C 1
ATOM 1782 O O . THR A 1 230 ? 23.181 -6.149 -8.396 1.00 90.38 230 THR A O 1
ATOM 1785 N N . VAL A 1 231 ? 23.967 -5.749 -6.339 1.00 89.50 231 VAL A N 1
ATOM 1786 C CA . VAL A 1 231 ? 25.396 -5.936 -6.662 1.00 89.50 231 VAL A CA 1
ATOM 1787 C C . VAL A 1 231 ? 25.775 -7.413 -6.722 1.00 89.50 231 VAL A C 1
ATOM 1789 O O . VAL A 1 231 ? 26.603 -7.809 -7.546 1.00 89.50 231 VAL A O 1
ATOM 1792 N N . ALA A 1 232 ? 25.164 -8.238 -5.873 1.00 89.69 232 ALA A N 1
ATOM 1793 C CA . ALA A 1 232 ? 25.410 -9.675 -5.808 1.00 89.69 232 ALA A CA 1
ATOM 1794 C C . ALA A 1 232 ? 24.097 -10.480 -5.741 1.00 89.69 232 ALA A C 1
ATOM 1796 O O . ALA A 1 232 ? 23.900 -11.244 -4.794 1.00 89.69 232 ALA A O 1
ATOM 1797 N N . PRO A 1 233 ? 23.199 -10.344 -6.736 1.00 91.81 233 PRO A N 1
ATOM 1798 C CA . PRO A 1 233 ? 21.921 -11.035 -6.707 1.00 91.81 233 PRO A CA 1
ATOM 1799 C C . PRO A 1 233 ? 22.115 -12.543 -6.919 1.00 91.81 233 PRO A C 1
ATOM 1801 O O . PRO A 1 233 ? 23.041 -12.942 -7.652 1.00 91.81 233 PRO A O 1
ATOM 1804 N N . PRO A 1 234 ? 21.221 -13.387 -6.365 1.00 91.38 234 PRO A N 1
ATOM 1805 C CA . PRO A 1 234 ? 21.200 -14.808 -6.685 1.00 91.38 234 PRO A CA 1
ATOM 1806 C C . PRO A 1 234 ? 21.096 -15.038 -8.195 1.00 91.38 234 PRO A C 1
ATOM 1808 O O . PRO A 1 234 ? 20.614 -14.187 -8.956 1.00 91.38 234 PRO A O 1
ATOM 1811 N N . ALA A 1 235 ? 21.566 -16.195 -8.661 1.00 91.44 235 ALA A N 1
ATOM 1812 C CA . ALA A 1 235 ? 21.713 -16.449 -10.094 1.00 91.44 235 ALA A CA 1
ATOM 1813 C C . ALA A 1 235 ? 20.385 -16.317 -10.863 1.00 91.44 235 ALA A C 1
ATOM 1815 O O . ALA A 1 235 ? 20.382 -15.781 -11.974 1.00 91.44 235 ALA A O 1
ATOM 1816 N N . ALA A 1 236 ? 19.273 -16.743 -10.254 1.00 91.88 236 ALA A N 1
ATOM 1817 C CA . ALA A 1 236 ? 17.930 -16.629 -10.822 1.00 91.88 236 ALA A CA 1
ATOM 1818 C C . ALA A 1 236 ? 17.467 -15.168 -10.989 1.00 91.88 236 ALA A C 1
ATOM 1820 O O . ALA A 1 236 ? 16.772 -14.850 -11.950 1.00 91.88 236 ALA A O 1
ATOM 1821 N N . TYR A 1 237 ? 17.915 -14.264 -10.112 1.00 94.25 237 TYR A N 1
ATOM 1822 C CA . TYR A 1 237 ? 17.508 -12.855 -10.075 1.00 94.25 237 TYR A CA 1
ATOM 1823 C C . TYR A 1 237 ? 18.372 -11.944 -10.953 1.00 94.25 237 TYR A C 1
ATOM 1825 O O . TYR A 1 237 ? 17.965 -10.840 -11.319 1.00 94.25 237 TYR A O 1
ATOM 1833 N N . ARG A 1 238 ? 19.571 -12.383 -11.347 1.00 94.25 238 ARG A N 1
ATOM 1834 C CA . ARG A 1 238 ? 20.477 -11.568 -12.169 1.00 94.25 238 ARG A CA 1
ATOM 1835 C C . ARG A 1 238 ? 19.841 -11.037 -13.468 1.00 94.25 238 ARG A C 1
ATOM 1837 O O . ARG A 1 238 ? 20.011 -9.848 -13.738 1.00 94.25 238 ARG A O 1
ATOM 1844 N N . PRO A 1 239 ? 19.088 -11.831 -14.259 1.00 95.12 239 PRO A N 1
ATOM 1845 C CA . PRO A 1 239 ? 18.481 -11.332 -15.493 1.00 95.12 239 PRO A CA 1
ATOM 1846 C C . PRO A 1 239 ? 17.499 -10.177 -15.267 1.00 95.12 239 PRO A C 1
ATOM 1848 O O . PRO A 1 239 ? 17.489 -9.226 -16.050 1.00 95.12 239 PRO A O 1
ATOM 1851 N N . ILE A 1 240 ? 16.688 -10.243 -14.202 1.00 95.25 240 ILE A N 1
ATOM 1852 C CA . ILE A 1 240 ? 15.710 -9.195 -13.894 1.00 95.25 240 ILE A CA 1
ATOM 1853 C C . ILE A 1 240 ? 16.401 -7.939 -13.349 1.00 95.25 240 ILE A C 1
ATOM 1855 O O . ILE A 1 240 ? 16.085 -6.843 -13.808 1.00 95.25 240 ILE A O 1
ATOM 1859 N N . VAL A 1 241 ? 17.425 -8.090 -12.497 1.00 95.19 241 VAL A N 1
ATOM 1860 C CA . VAL A 1 241 ? 18.260 -6.975 -12.005 1.00 95.19 241 VAL A CA 1
ATOM 1861 C C . VAL A 1 241 ? 18.878 -6.200 -13.160 1.00 95.19 241 VAL A C 1
ATOM 1863 O O . VAL A 1 241 ? 18.736 -4.983 -13.239 1.00 95.19 241 VAL A O 1
ATOM 1866 N N . GLU A 1 242 ? 19.543 -6.894 -14.085 1.00 95.12 242 GLU A N 1
ATOM 1867 C CA . GLU A 1 242 ? 20.199 -6.251 -15.226 1.00 95.12 242 GLU A CA 1
ATOM 1868 C C . GLU A 1 242 ? 19.193 -5.532 -16.133 1.00 95.12 242 GLU A C 1
ATOM 1870 O O . GLU A 1 242 ? 19.481 -4.457 -16.661 1.00 95.12 242 GLU A O 1
ATOM 1875 N N . MET A 1 243 ? 18.009 -6.117 -16.327 1.00 96.31 243 MET A N 1
ATOM 1876 C CA . MET A 1 243 ? 16.951 -5.535 -17.146 1.00 96.31 243 MET A CA 1
ATOM 1877 C C . MET A 1 243 ? 16.376 -4.268 -16.507 1.00 96.31 243 MET A C 1
ATOM 1879 O O . MET A 1 243 ? 16.345 -3.220 -17.154 1.00 96.31 243 MET A O 1
ATOM 1883 N N . VAL A 1 244 ? 15.992 -4.344 -15.231 1.00 95.62 244 VAL A N 1
ATOM 1884 C CA . VAL A 1 244 ? 15.420 -3.221 -14.482 1.00 95.62 244 VAL A CA 1
ATOM 1885 C C . VAL A 1 244 ? 16.435 -2.096 -14.319 1.00 95.62 244 VAL A C 1
ATOM 1887 O O . VAL A 1 244 ? 16.096 -0.946 -14.583 1.00 95.62 244 VAL A O 1
ATOM 1890 N N . ALA A 1 245 ? 17.694 -2.398 -13.995 1.00 94.19 245 ALA A N 1
ATOM 1891 C CA . ALA A 1 245 ? 18.739 -1.384 -13.866 1.00 94.19 245 ALA A CA 1
ATOM 1892 C C . ALA A 1 245 ? 18.948 -0.591 -15.168 1.00 94.19 245 ALA A C 1
ATOM 1894 O O . ALA A 1 245 ? 19.081 0.635 -15.138 1.00 94.19 245 ALA A O 1
ATOM 1895 N N . ARG A 1 246 ? 18.930 -1.263 -16.332 1.00 95.44 246 ARG A N 1
ATOM 1896 C CA . ARG A 1 246 ? 19.009 -0.584 -17.639 1.00 95.44 246 ARG A CA 1
ATOM 1897 C C . ARG A 1 246 ? 17.811 0.331 -17.883 1.00 95.44 246 ARG A C 1
ATOM 1899 O O . ARG A 1 246 ? 17.990 1.451 -18.369 1.00 95.44 246 ARG A O 1
ATOM 1906 N N . TRP A 1 247 ? 16.607 -0.134 -17.559 1.00 96.12 247 TRP A N 1
ATOM 1907 C CA . TRP A 1 247 ? 15.380 0.638 -17.732 1.00 96.12 247 TRP A CA 1
ATOM 1908 C C . TRP A 1 247 ? 15.313 1.838 -16.798 1.00 96.12 247 TRP A C 1
ATOM 1910 O O . TRP A 1 247 ? 15.115 2.945 -17.289 1.00 96.12 247 TRP A O 1
ATOM 1920 N N . ILE A 1 248 ? 15.572 1.654 -15.503 1.00 94.56 248 ILE A N 1
ATOM 1921 C CA . ILE A 1 248 ? 15.623 2.737 -14.513 1.00 94.56 248 ILE A CA 1
ATOM 1922 C C . ILE A 1 248 ? 16.627 3.805 -14.943 1.00 94.56 248 ILE A C 1
ATOM 1924 O O . ILE A 1 248 ? 16.264 4.971 -15.024 1.00 94.56 248 ILE A O 1
ATOM 1928 N N . ASN A 1 249 ? 17.854 3.427 -15.316 1.00 93.69 249 ASN A N 1
ATOM 1929 C CA . ASN A 1 249 ? 18.860 4.399 -15.752 1.00 93.69 249 ASN A CA 1
ATOM 1930 C C . ASN A 1 249 ? 18.416 5.179 -17.007 1.00 93.69 249 ASN A C 1
ATOM 1932 O O . ASN A 1 249 ? 18.627 6.387 -17.113 1.00 93.69 249 ASN A O 1
ATOM 1936 N N . SER A 1 250 ? 17.762 4.500 -17.953 1.00 95.19 250 SER A N 1
ATOM 1937 C CA . SER A 1 250 ? 17.238 5.145 -19.163 1.00 95.19 250 SER A CA 1
ATOM 1938 C C . SER A 1 250 ? 16.078 6.092 -18.853 1.00 95.19 250 SER A C 1
ATOM 1940 O O . SER A 1 250 ? 16.020 7.190 -19.404 1.00 95.19 250 SER A O 1
ATOM 1942 N N . LEU A 1 251 ? 15.173 5.689 -17.960 1.00 95.38 251 LEU A N 1
ATOM 1943 C CA . LEU A 1 251 ? 14.036 6.492 -17.518 1.00 95.38 251 LEU A CA 1
ATOM 1944 C C . LEU A 1 251 ? 14.487 7.685 -16.673 1.00 95.38 251 LEU A C 1
ATOM 1946 O O . LEU A 1 251 ? 13.965 8.780 -16.861 1.00 95.38 251 LEU A O 1
ATOM 1950 N N . ASP A 1 252 ? 15.518 7.522 -15.840 1.00 93.69 252 ASP A N 1
ATOM 1951 C CA . ASP A 1 252 ? 16.144 8.596 -15.064 1.00 93.69 252 ASP A CA 1
ATOM 1952 C C . ASP A 1 252 ? 16.700 9.713 -15.954 1.00 93.69 252 ASP A C 1
ATOM 1954 O O . ASP A 1 252 ? 16.611 10.896 -15.618 1.00 93.69 252 ASP A O 1
ATOM 1958 N N . GLN A 1 253 ? 17.177 9.366 -17.143 1.00 93.75 253 GLN A N 1
ATOM 1959 C CA . GLN A 1 253 ? 17.708 10.321 -18.115 1.00 93.75 253 GLN A CA 1
ATOM 1960 C C . GLN A 1 253 ? 16.688 10.718 -19.191 1.00 93.75 253 GLN A C 1
ATOM 1962 O O . GLN A 1 253 ? 17.000 11.516 -20.077 1.00 93.75 253 GLN A O 1
ATOM 1967 N N . TRP A 1 254 ? 15.474 10.165 -19.138 1.00 96.38 254 TRP A N 1
ATOM 1968 C CA . TRP A 1 254 ? 14.482 10.353 -20.185 1.00 96.38 254 TRP A CA 1
ATOM 1969 C C . TRP A 1 254 ? 13.969 11.792 -20.238 1.00 96.38 254 TRP A C 1
ATOM 1971 O O . TRP A 1 254 ? 13.728 12.431 -19.207 1.00 96.38 254 TRP A O 1
ATOM 1981 N N . VAL A 1 255 ? 13.751 12.270 -21.464 1.00 93.12 255 VAL A N 1
ATOM 1982 C CA . VAL A 1 255 ? 13.120 13.555 -21.776 1.00 93.12 255 VAL A CA 1
ATOM 1983 C C . VAL A 1 255 ? 12.033 13.342 -22.835 1.00 93.12 255 VAL A C 1
ATOM 1985 O O . VAL A 1 255 ? 12.156 12.428 -23.654 1.00 93.12 255 VAL A O 1
ATOM 1988 N N . PRO A 1 256 ? 10.981 14.179 -22.878 1.00 93.62 256 PRO A N 1
ATOM 1989 C CA . PRO A 1 256 ? 9.890 14.010 -23.832 1.00 93.62 256 PRO A CA 1
ATOM 1990 C C . PRO A 1 256 ? 10.358 13.838 -25.281 1.00 93.62 256 PRO A C 1
ATOM 1992 O O . PRO A 1 256 ? 11.112 14.653 -25.812 1.00 93.62 256 PRO A O 1
ATOM 1995 N N . GLY A 1 257 ? 9.882 12.770 -25.923 1.00 88.62 257 GLY A N 1
ATOM 1996 C CA . GLY A 1 257 ? 10.184 12.447 -27.318 1.00 88.62 257 GLY A CA 1
ATOM 1997 C C . GLY A 1 257 ? 11.419 11.568 -27.544 1.00 88.62 257 GLY A C 1
ATOM 1998 O O . GLY A 1 257 ? 11.674 11.209 -28.694 1.00 88.62 257 GLY A O 1
ATOM 1999 N N . THR A 1 258 ? 12.169 11.178 -26.505 1.00 92.31 258 THR A N 1
ATOM 2000 C CA . THR A 1 258 ? 13.237 10.175 -26.653 1.00 92.31 258 THR A CA 1
ATOM 2001 C C . THR A 1 258 ? 12.699 8.754 -26.506 1.00 92.31 258 THR A C 1
ATOM 2003 O O . THR A 1 258 ? 11.756 8.490 -25.760 1.00 92.31 258 THR A O 1
ATOM 2006 N N . GLN A 1 259 ? 13.283 7.819 -27.255 1.00 91.62 259 GLN A N 1
ATOM 2007 C CA . GLN A 1 259 ? 12.957 6.400 -27.125 1.00 91.62 259 GLN A CA 1
ATOM 2008 C C . GLN A 1 259 ? 13.715 5.786 -25.947 1.00 91.62 259 GLN A C 1
ATOM 2010 O O . GLN A 1 259 ? 14.871 6.130 -25.704 1.00 91.62 259 GLN A O 1
ATOM 2015 N N . VAL A 1 260 ? 13.068 4.843 -25.264 1.00 94.06 260 VAL A N 1
ATOM 2016 C CA . VAL A 1 260 ? 13.690 3.985 -24.252 1.00 94.06 260 VAL A CA 1
ATOM 2017 C C . VAL A 1 260 ? 13.732 2.566 -24.797 1.00 94.06 260 VAL A C 1
ATOM 2019 O O . VAL A 1 260 ? 12.744 2.072 -25.344 1.00 94.06 260 VAL A O 1
ATOM 2022 N N . GLU A 1 261 ? 14.885 1.911 -24.683 1.00 92.81 261 GLU A N 1
ATOM 2023 C CA . GLU A 1 261 ? 15.055 0.547 -25.173 1.00 92.81 261 GLU A CA 1
ATOM 2024 C C . GLU A 1 261 ? 14.021 -0.397 -24.545 1.00 92.81 261 GLU A C 1
ATOM 2026 O O . GLU A 1 261 ? 13.846 -0.459 -23.328 1.00 92.81 261 GLU A O 1
ATOM 2031 N N . GLY A 1 262 ? 13.336 -1.159 -25.396 1.00 92.62 262 GLY A N 1
ATOM 2032 C CA . GLY A 1 262 ? 12.336 -2.122 -24.956 1.00 92.62 262 GLY A CA 1
ATOM 2033 C C . GLY A 1 262 ? 10.978 -1.517 -24.596 1.00 92.62 262 GLY A C 1
ATOM 2034 O O . GLY A 1 262 ? 10.099 -2.285 -24.217 1.00 92.62 262 GLY A O 1
ATOM 2035 N N . MET A 1 263 ? 10.758 -0.210 -24.770 1.00 96.19 263 MET A N 1
ATOM 2036 C CA . MET A 1 263 ? 9.491 0.477 -24.474 1.00 96.19 263 MET A CA 1
ATOM 2037 C C . MET A 1 263 ? 8.918 1.148 -25.729 1.00 96.19 263 MET A C 1
ATOM 2039 O O . MET A 1 263 ? 9.661 1.651 -26.569 1.00 96.19 263 MET A O 1
ATOM 2043 N N . THR A 1 264 ? 7.593 1.129 -25.885 1.00 91.06 264 THR A N 1
ATOM 2044 C CA . THR A 1 264 ? 6.903 1.622 -27.099 1.00 91.06 264 THR A CA 1
ATOM 2045 C C . THR A 1 264 ? 6.117 2.911 -26.884 1.00 91.06 264 THR A C 1
ATOM 2047 O O . THR A 1 264 ? 5.930 3.674 -27.827 1.00 91.06 264 THR A O 1
ATOM 2050 N N . GLU A 1 265 ? 5.717 3.193 -25.649 1.00 87.12 265 GLU A N 1
ATOM 2051 C CA . GLU A 1 265 ? 4.989 4.395 -25.246 1.00 87.12 265 GLU A CA 1
ATOM 2052 C C . GLU A 1 265 ? 5.608 4.841 -23.922 1.00 87.12 265 GLU A C 1
ATOM 2054 O O . GLU A 1 265 ? 5.660 4.029 -23.007 1.00 87.12 265 GLU A O 1
ATOM 2059 N N . VAL A 1 266 ? 6.140 6.063 -23.830 1.00 92.75 266 VAL A N 1
ATOM 2060 C CA . VAL A 1 266 ? 6.615 6.652 -22.565 1.00 92.75 266 VAL A CA 1
ATOM 2061 C C . VAL A 1 266 ? 5.907 7.987 -22.399 1.00 92.75 266 VAL A C 1
ATOM 2063 O O . VAL A 1 266 ? 6.083 8.891 -23.219 1.00 92.75 266 VAL A O 1
ATOM 2066 N N . VAL A 1 267 ? 5.081 8.090 -21.365 1.00 91.38 267 VAL A N 1
ATOM 2067 C CA . VAL A 1 267 ? 4.242 9.255 -21.080 1.00 91.38 267 VAL A CA 1
ATOM 2068 C C . VAL A 1 267 ? 4.550 9.751 -19.674 1.00 91.38 267 VAL A C 1
ATOM 2070 O O . VAL A 1 267 ? 4.630 8.954 -18.743 1.00 91.38 267 VAL A O 1
ATOM 2073 N N . LEU A 1 268 ? 4.726 11.065 -19.533 1.00 90.50 268 LEU A N 1
ATOM 2074 C CA . LEU A 1 268 ? 4.808 11.735 -18.238 1.00 90.50 268 LEU A CA 1
ATOM 2075 C C . LEU A 1 268 ? 3.394 11.920 -17.682 1.00 90.50 268 LEU A C 1
ATOM 2077 O O . LEU A 1 268 ? 2.531 12.445 -18.384 1.00 90.50 268 LEU A O 1
ATOM 2081 N N . MET A 1 269 ? 3.182 11.487 -16.446 1.00 85.62 269 MET A N 1
ATOM 2082 C CA . MET A 1 269 ? 1.968 11.746 -15.680 1.00 85.62 269 MET A CA 1
ATOM 2083 C C . MET A 1 269 ? 2.153 13.059 -14.917 1.00 85.62 269 MET A C 1
ATOM 2085 O O . MET A 1 269 ? 3.205 13.265 -14.308 1.00 85.62 269 MET A O 1
ATOM 2089 N N . GLU A 1 270 ? 1.170 13.951 -15.032 1.00 69.69 270 GLU A N 1
ATOM 2090 C CA . GLU A 1 270 ? 1.112 15.218 -14.287 1.00 69.69 270 GLU A CA 1
ATOM 2091 C C . GLU A 1 270 ? 0.621 15.014 -12.853 1.00 69.69 270 GLU A C 1
ATOM 2093 O O . GLU A 1 270 ? -0.249 14.132 -12.653 1.00 69.69 270 GLU A O 1
#

Mean predicted aligned error: 8.94 Å

Sequence (270 aa):
MLFETLILRPQSGDVDVEHVSAWLDALPYAFRDPIEGDSWHLSVTPRLMALNKQERIANPSEFPPGIRVAVAPDHVFIAARADADDLARGLEFVQWLVANDRWMATVDGVDIGLIDDPCRLSPSGLPDPASLIDDPTFPPITAGKLVTWSTDLGGDERTFVIHSSDRWRYETSKRTLQGRLSPNAIVAWNAAVEALDPADPELPVHPDPATAVSMDMETPGGSEWAYFDTVAPPAAYRPIVEMVARWINSLDQWVPGTQVEGMTEVVLME

Foldseek 3Di:
DAFQKKKKFFPDFWDPLVVLVVVQVPDLQKDQQPQPRQKMFGDLENVVSQVQNVVCVLCVPDHDAAWMWGGDGGIIMIGHPYDLSRVLRVLVSVVVVVVVGWIWMDTPNRTPGIDPDSCVNHDPDRDHSVVSYDDPQDDPFPAFKKKWKWADAPNKIWIWIATLVFKIWIDIPVFIKIFGFDPVLSVLVSVLVVLDDLPPPPADSDEDNNFKMKMWMQHPVGIGIGIHGLVDGPPSCVSVSVSVVQQVVCVVVDDPPDDRPRTDDMDIDD